Protein AF-A0A8H8SUF7-F1 (afdb_monomer)

Organism: NCBI:txid456999

Mean predicted aligned error: 14.3 Å

InterPro domains:
  IPR005828 Major facilitator, sugar transporter-like [PF00083] (1-103)
  IPR005828 Major facilitator, sugar transporter-like [PF00083] (116-186)
  IPR036259 MFS transporter superfamily [G3DSA:1.20.1250.20] (1-56)
  IPR036259 MFS transporter superfamily [G3DSA:1.20.1250.20] (57-107)
  IPR036259 MFS transporter superfamily [G3DSA:1.20.1250.20] (112-196)
  IPR036259 MFS transporter superfamily [SSF103473] (3-184)
  IPR050360 Major Facilitator Superfamily Sugar Transporters [PTHR48022] (117-194)

Radius of gyration: 24.94 Å; Cα contacts (8 Å, |Δi|>4): 165; chains: 1; bounding box: 60×46×69 Å

Solvent-accessible surface area (backbone atoms only — not comparable to full-atom values): 13193 Å² total; per-residue (Å²): 145,88,81,78,80,70,55,39,71,58,30,47,75,72,70,37,54,69,63,18,28,49,41,41,8,64,74,71,74,47,58,48,84,34,67,70,36,53,50,52,52,50,51,53,49,50,54,48,51,52,56,49,53,55,55,56,52,60,58,62,55,47,48,46,74,77,41,33,56,62,56,43,34,77,71,68,50,80,53,57,65,60,49,52,49,53,54,31,49,50,53,44,58,56,33,53,62,52,51,55,57,52,68,33,69,75,44,46,75,74,42,60,71,68,58,54,54,50,51,52,51,52,42,52,50,44,44,51,52,34,50,49,65,64,45,46,57,42,40,37,36,80,57,95,94,34,69,45,44,47,77,56,52,54,57,56,53,51,50,51,51,52,49,51,49,52,48,44,57,60,67,47,53,67,58,86,94,54,54,77,64,46,43,53,52,46,65,76,70,46,54,22,76,53,19,60,61,51,47,52,49,47,64,74,66,67,63,58,80,94,47,88,79,73,75,75,78,75,57,67,70,61,50,54,53,63,51,64,79,75,112

Structure (mmCIF, N/CA/C/O backbone):
data_AF-A0A8H8SUF7-F1
#
_entry.id   AF-A0A8H8SUF7-F1
#
loop_
_atom_site.group_PDB
_atom_site.id
_atom_site.type_symbol
_atom_site.label_atom_id
_atom_site.label_alt_id
_atom_site.label_comp_id
_atom_site.label_asym_id
_atom_site.label_entity_id
_atom_site.label_seq_id
_atom_site.pdbx_PDB_ins_code
_atom_site.Cartn_x
_atom_site.Cartn_y
_atom_site.Cartn_z
_atom_site.occupancy
_atom_site.B_iso_or_equiv
_atom_site.auth_seq_id
_atom_site.auth_comp_id
_atom_site.auth_asym_id
_atom_site.auth_atom_id
_atom_site.pdbx_PDB_model_num
ATOM 1 N N . MET A 1 1 ? 29.147 -29.343 -14.341 1.00 39.81 1 MET A N 1
ATOM 2 C CA . MET A 1 1 ? 28.122 -28.334 -13.990 1.00 39.81 1 MET A CA 1
ATOM 3 C C . MET A 1 1 ? 28.796 -27.210 -13.195 1.00 39.81 1 MET A C 1
ATOM 5 O O . MET A 1 1 ? 28.461 -26.996 -12.041 1.00 39.81 1 MET A O 1
ATOM 9 N N . SER A 1 2 ? 29.807 -26.545 -13.782 1.00 51.31 2 SER A N 1
ATOM 10 C CA . SER A 1 2 ? 30.829 -25.802 -13.003 1.00 51.31 2 SER A CA 1
ATOM 11 C C . SER A 1 2 ? 31.184 -24.408 -13.548 1.00 51.31 2 SER A C 1
ATOM 13 O O . SER A 1 2 ? 32.155 -23.820 -13.093 1.00 51.31 2 SER A O 1
ATOM 15 N N . PHE A 1 3 ? 30.430 -23.871 -14.514 1.00 62.19 3 PHE A N 1
ATOM 16 C CA . PHE A 1 3 ? 30.802 -22.636 -15.233 1.00 62.19 3 PHE A CA 1
ATOM 17 C C . PHE A 1 3 ? 29.692 -21.576 -15.303 1.00 62.19 3 PHE A C 1
ATOM 19 O O . PHE A 1 3 ? 29.689 -20.739 -16.201 1.00 62.19 3 PHE A O 1
ATOM 26 N N . LEU A 1 4 ? 28.750 -21.570 -14.357 1.00 56.62 4 LEU A N 1
ATOM 27 C CA . LEU A 1 4 ? 27.809 -20.452 -14.251 1.00 56.62 4 LEU A CA 1
ATOM 28 C C . LEU A 1 4 ? 28.444 -19.341 -13.396 1.00 56.62 4 LEU A C 1
ATOM 30 O O . LEU A 1 4 ? 28.803 -19.613 -12.248 1.00 56.62 4 LEU A O 1
ATOM 34 N N . PRO A 1 5 ? 28.620 -18.113 -13.920 1.00 64.31 5 PRO A N 1
ATOM 35 C CA . PRO A 1 5 ? 29.136 -16.999 -13.131 1.00 64.31 5 PRO A CA 1
ATOM 36 C C . PRO A 1 5 ? 28.222 -16.727 -11.927 1.00 64.31 5 PRO A C 1
ATOM 38 O O . PRO A 1 5 ? 26.996 -16.757 -12.044 1.00 64.31 5 PRO A O 1
ATOM 41 N N . GLU A 1 6 ? 28.815 -16.473 -10.753 1.00 77.56 6 GLU A N 1
ATOM 42 C CA . GLU A 1 6 ? 28.040 -16.153 -9.551 1.00 77.56 6 GLU A CA 1
ATOM 43 C C . GLU A 1 6 ? 27.196 -14.889 -9.779 1.00 77.56 6 GLU A C 1
ATOM 45 O O . GLU A 1 6 ? 27.673 -13.879 -10.309 1.00 77.56 6 GLU A O 1
ATOM 50 N N . SER A 1 7 ? 25.933 -14.941 -9.343 1.00 85.12 7 SER A N 1
ATOM 51 C CA . SER A 1 7 ? 25.007 -13.814 -9.452 1.00 85.12 7 SER A CA 1
ATOM 52 C C . SER A 1 7 ? 25.610 -12.549 -8.821 1.00 85.12 7 SER A C 1
ATOM 54 O O . SER A 1 7 ? 25.991 -12.587 -7.644 1.00 85.12 7 SER A O 1
ATOM 56 N N . PRO A 1 8 ? 25.601 -11.395 -9.515 1.00 81.62 8 PRO A N 1
ATOM 57 C CA . PRO A 1 8 ? 26.063 -10.130 -8.943 1.00 81.62 8 PRO A CA 1
ATOM 58 C C . PRO A 1 8 ? 25.397 -9.786 -7.608 1.00 81.62 8 PRO A C 1
ATOM 60 O O . PRO A 1 8 ? 26.039 -9.302 -6.679 1.00 81.62 8 PRO A O 1
ATOM 63 N N . ARG A 1 9 ? 24.108 -10.122 -7.458 1.00 82.88 9 ARG A N 1
ATOM 64 C CA . ARG A 1 9 ? 23.351 -9.895 -6.217 1.00 82.88 9 ARG A CA 1
ATOM 65 C C . ARG A 1 9 ? 23.903 -10.708 -5.045 1.00 82.88 9 ARG A C 1
ATOM 67 O O . ARG A 1 9 ? 23.874 -10.225 -3.912 1.00 82.88 9 ARG A O 1
ATOM 74 N N . TYR A 1 10 ? 24.385 -11.923 -5.304 1.00 84.94 10 TYR A N 1
ATOM 75 C CA . TYR A 1 10 ? 25.003 -12.788 -4.299 1.00 84.94 10 TYR A CA 1
ATOM 76 C C . TYR A 1 10 ? 26.382 -12.264 -3.877 1.00 84.94 10 TYR A C 1
ATOM 78 O O . TYR A 1 10 ? 26.658 -12.176 -2.680 1.00 84.94 10 TYR A O 1
ATOM 86 N N . LEU A 1 11 ? 27.203 -11.839 -4.842 1.00 86.75 11 LEU A N 1
ATOM 87 C CA . LEU A 1 11 ? 28.533 -11.271 -4.600 1.00 86.75 11 LEU A CA 1
ATOM 88 C C . LEU A 1 11 ? 28.466 -9.986 -3.761 1.00 86.75 11 LEU A C 1
ATOM 90 O O . LEU A 1 11 ? 29.180 -9.866 -2.766 1.00 86.75 11 LEU A O 1
ATOM 94 N N . ILE A 1 12 ? 27.521 -9.092 -4.073 1.00 86.00 12 ILE A N 1
ATOM 95 C CA . ILE A 1 12 ? 27.260 -7.871 -3.289 1.00 86.00 12 ILE A CA 1
ATOM 96 C C . ILE A 1 12 ? 26.831 -8.214 -1.856 1.00 86.00 12 ILE A C 1
ATOM 98 O O . ILE A 1 12 ? 27.302 -7.607 -0.898 1.00 86.00 12 ILE A O 1
ATOM 102 N N . LYS A 1 13 ? 25.989 -9.242 -1.671 1.00 82.44 13 LYS A N 1
ATOM 103 C CA . LYS A 1 13 ? 25.562 -9.689 -0.332 1.00 82.44 13 LYS A CA 1
ATOM 104 C C . LYS A 1 13 ? 26.739 -10.196 0.517 1.00 82.44 13 LYS A C 1
ATOM 106 O O . LYS A 1 13 ? 26.680 -10.119 1.742 1.00 82.44 13 LYS A O 1
ATOM 111 N N . ARG A 1 14 ? 27.788 -10.717 -0.126 1.00 86.06 14 ARG A N 1
ATOM 112 C CA . ARG A 1 14 ? 29.039 -11.188 0.494 1.00 86.06 14 ARG A CA 1
ATOM 113 C C . ARG A 1 14 ? 30.096 -10.079 0.641 1.00 86.06 14 ARG A C 1
ATOM 115 O O . ARG A 1 14 ? 31.184 -10.380 1.115 1.00 86.06 14 ARG A O 1
ATOM 122 N N . GLY A 1 15 ? 29.804 -8.839 0.234 1.00 85.88 15 GLY A N 1
ATOM 123 C CA . GLY A 1 15 ? 30.753 -7.717 0.263 1.00 85.88 15 GLY A CA 1
ATOM 124 C C . GLY A 1 15 ? 31.857 -7.795 -0.798 1.00 85.88 15 GLY A C 1
ATOM 125 O O . GLY A 1 15 ? 32.870 -7.116 -0.678 1.00 85.88 15 GLY A O 1
ATOM 126 N N . ARG A 1 16 ? 31.694 -8.639 -1.826 1.00 89.56 16 ARG A N 1
ATOM 127 C CA . ARG A 1 16 ? 32.679 -8.851 -2.898 1.00 89.56 16 ARG A CA 1
ATOM 128 C C . ARG A 1 16 ? 32.362 -7.950 -4.089 1.00 89.56 16 ARG A C 1
ATOM 130 O O . ARG A 1 16 ? 31.938 -8.426 -5.142 1.00 89.56 16 ARG A O 1
ATOM 137 N N . ASP A 1 17 ? 32.539 -6.650 -3.899 1.00 86.38 17 ASP A N 1
ATOM 138 C CA . ASP A 1 17 ? 32.102 -5.636 -4.862 1.00 86.38 17 ASP A CA 1
ATOM 139 C C . ASP A 1 17 ? 32.873 -5.697 -6.189 1.00 86.38 17 ASP A C 1
ATOM 141 O O . ASP A 1 17 ? 32.261 -5.588 -7.246 1.00 86.38 17 ASP A O 1
ATOM 145 N N . ASP A 1 18 ? 34.178 -5.972 -6.165 1.00 87.06 18 ASP A N 1
ATOM 146 C CA . ASP A 1 18 ? 34.993 -6.076 -7.388 1.00 87.06 18 ASP A CA 1
ATOM 147 C C . ASP A 1 18 ? 34.595 -7.275 -8.253 1.00 87.06 18 ASP A C 1
ATOM 149 O O . ASP A 1 18 ? 34.458 -7.172 -9.472 1.00 87.06 18 ASP A O 1
ATOM 153 N N . ALA A 1 19 ? 34.321 -8.412 -7.612 1.00 86.38 19 ALA A N 1
ATOM 154 C CA . ALA A 1 19 ? 33.806 -9.591 -8.298 1.00 86.38 19 ALA A CA 1
ATOM 155 C C . ALA A 1 19 ? 32.391 -9.342 -8.845 1.00 86.38 19 ALA A C 1
ATOM 157 O O . ALA A 1 19 ? 32.049 -9.831 -9.922 1.00 86.38 19 ALA A O 1
ATOM 158 N N . ALA A 1 20 ? 31.567 -8.569 -8.128 1.00 87.25 20 ALA A N 1
ATOM 159 C CA . ALA A 1 20 ? 30.245 -8.178 -8.601 1.00 87.25 20 ALA A CA 1
ATOM 160 C C . ALA A 1 20 ? 30.326 -7.261 -9.828 1.00 87.25 20 ALA A C 1
ATOM 162 O O . ALA A 1 20 ? 29.563 -7.475 -10.767 1.00 87.25 20 ALA A O 1
ATOM 163 N N . ARG A 1 21 ? 31.274 -6.311 -9.862 1.00 88.00 21 ARG A N 1
ATOM 164 C CA . ARG A 1 21 ? 31.544 -5.460 -11.034 1.00 88.00 21 ARG A CA 1
ATOM 165 C C . ARG A 1 21 ? 31.980 -6.280 -12.240 1.00 88.00 21 ARG A C 1
ATOM 167 O O . ARG A 1 21 ? 31.427 -6.108 -13.318 1.00 88.00 21 ARG A O 1
ATOM 174 N N . GLN A 1 22 ? 32.896 -7.232 -12.058 1.00 88.31 22 GLN A N 1
ATOM 175 C CA . GLN A 1 22 ? 33.307 -8.131 -13.143 1.00 88.31 22 GLN A CA 1
ATOM 176 C C . GLN A 1 22 ? 32.149 -9.000 -13.653 1.00 88.31 22 GLN A C 1
ATOM 178 O 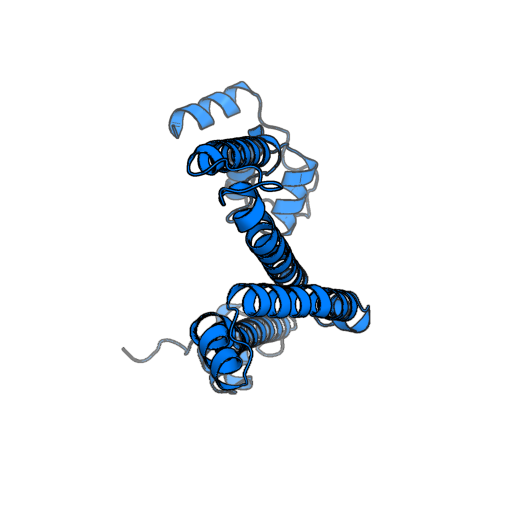O . GLN A 1 22 ? 32.018 -9.209 -14.857 1.00 88.31 22 GLN A O 1
ATOM 183 N N . SER A 1 23 ? 31.296 -9.496 -12.752 1.00 84.69 23 SER A N 1
ATOM 184 C CA . SER A 1 23 ? 30.109 -10.276 -13.122 1.00 84.69 23 SER A CA 1
ATOM 185 C C . SER A 1 23 ? 29.075 -9.416 -13.870 1.00 84.69 23 SER A C 1
ATOM 187 O O . SER A 1 23 ? 28.544 -9.850 -14.889 1.00 84.69 23 SER A O 1
ATOM 189 N N . LEU A 1 24 ? 28.848 -8.170 -13.434 1.00 86.00 24 LEU A N 1
ATOM 190 C CA . LEU A 1 24 ? 27.969 -7.206 -14.112 1.00 86.00 24 LEU A CA 1
ATOM 191 C C . LEU A 1 24 ? 28.505 -6.781 -15.480 1.00 86.00 24 LEU A C 1
ATOM 193 O O . LEU A 1 24 ? 27.741 -6.789 -16.437 1.00 86.00 24 LEU A O 1
ATOM 197 N N . GLY A 1 25 ? 29.801 -6.479 -15.599 1.00 84.38 25 GLY A N 1
ATOM 198 C CA . GLY A 1 25 ? 30.431 -6.136 -16.877 1.00 84.38 25 GLY A CA 1
ATOM 199 C C . GLY A 1 25 ? 30.291 -7.259 -17.907 1.00 84.38 25 GLY A C 1
ATOM 200 O O . GLY A 1 25 ? 29.936 -7.007 -19.054 1.00 84.38 25 GLY A O 1
ATOM 201 N N . ARG A 1 26 ? 30.432 -8.525 -17.480 1.00 84.31 26 ARG A N 1
ATOM 202 C CA . ARG A 1 26 ? 30.155 -9.688 -18.344 1.00 84.31 26 ARG A CA 1
ATOM 203 C C . ARG A 1 26 ? 28.691 -9.781 -18.779 1.00 84.31 26 ARG A C 1
ATOM 205 O O . ARG A 1 26 ? 28.438 -10.172 -19.910 1.00 84.31 26 ARG A O 1
ATOM 212 N N . LEU A 1 27 ? 27.739 -9.453 -17.904 1.00 82.25 27 LEU A N 1
ATOM 213 C CA . LEU A 1 27 ? 26.304 -9.492 -18.225 1.00 82.25 27 LEU A CA 1
ATOM 214 C C . LEU A 1 27 ? 25.880 -8.355 -19.159 1.00 82.25 27 LEU A C 1
ATOM 216 O O . LEU A 1 27 ? 25.067 -8.569 -20.051 1.00 82.25 27 LEU A O 1
ATOM 220 N N . LEU A 1 28 ? 26.432 -7.162 -18.952 1.00 82.50 28 LEU A N 1
ATOM 221 C CA . LEU A 1 28 ? 26.139 -5.967 -19.741 1.00 82.50 28 LEU A CA 1
ATOM 222 C C . LEU A 1 28 ? 27.016 -5.862 -21.001 1.00 82.50 28 LEU A C 1
ATOM 224 O O . LEU A 1 28 ? 26.806 -4.969 -21.810 1.00 82.50 28 LEU A O 1
ATOM 228 N N . SER A 1 29 ? 27.970 -6.784 -21.187 1.00 83.81 29 SER A N 1
ATOM 229 C CA . SER A 1 29 ? 28.963 -6.783 -22.276 1.00 83.81 29 SER A CA 1
ATOM 230 C C . SER A 1 29 ? 29.786 -5.490 -22.366 1.00 83.81 29 SER A C 1
ATOM 232 O O . SER A 1 29 ? 30.178 -5.068 -23.450 1.00 83.81 29 SER A O 1
ATOM 234 N N . VAL A 1 30 ? 30.068 -4.875 -21.217 1.00 88.06 30 VAL A N 1
ATOM 235 C CA . VAL A 1 30 ? 30.841 -3.629 -21.092 1.00 88.06 30 VAL A CA 1
ATOM 236 C C . VAL A 1 30 ? 31.979 -3.786 -20.083 1.00 88.06 30 VAL A C 1
ATOM 238 O O . VAL A 1 30 ? 32.059 -4.775 -19.347 1.00 88.06 30 VAL A O 1
ATOM 241 N N . SER A 1 31 ? 32.883 -2.805 -20.046 1.00 87.69 31 SER A N 1
ATOM 242 C CA . SER A 1 31 ? 34.001 -2.804 -19.100 1.00 87.69 31 SER A CA 1
ATOM 243 C C . SER A 1 31 ? 33.503 -2.821 -17.641 1.00 87.69 31 SER A C 1
ATOM 245 O O . SER A 1 31 ? 32.541 -2.124 -17.319 1.00 87.69 31 SER A O 1
ATOM 247 N N . PRO A 1 32 ? 34.156 -3.553 -16.717 1.00 83.81 32 PRO A N 1
ATOM 248 C CA . PRO A 1 32 ? 33.828 -3.529 -15.285 1.00 83.81 32 PRO A CA 1
ATOM 249 C C . PRO A 1 32 ? 33.929 -2.149 -14.610 1.00 83.81 32 PRO A C 1
ATOM 251 O O . PRO A 1 32 ? 33.422 -1.983 -13.497 1.00 83.81 32 PRO A O 1
ATOM 254 N N . ASP A 1 33 ? 34.610 -1.200 -15.254 1.00 86.75 33 ASP A N 1
ATOM 255 C CA . ASP A 1 33 ? 34.787 0.182 -14.791 1.00 86.75 33 ASP A CA 1
ATOM 256 C C . ASP A 1 33 ? 33.900 1.182 -15.559 1.00 86.75 33 ASP A C 1
ATOM 258 O O . ASP A 1 33 ? 34.009 2.390 -15.360 1.00 86.75 33 ASP A O 1
ATOM 262 N N . ASP A 1 34 ? 33.014 0.691 -16.433 1.00 84.94 34 ASP A N 1
ATOM 263 C CA . ASP A 1 34 ? 32.040 1.516 -17.147 1.00 84.94 34 ASP A CA 1
ATOM 264 C C . ASP A 1 34 ? 31.018 2.129 -16.168 1.00 84.94 34 ASP A C 1
ATOM 266 O O . ASP A 1 34 ? 30.601 1.497 -15.187 1.00 84.94 34 ASP A O 1
ATOM 270 N N . SER A 1 35 ? 30.581 3.360 -16.441 1.00 84.12 35 SER A N 1
ATOM 271 C CA . SER A 1 35 ? 29.606 4.082 -15.620 1.00 84.12 35 SER A CA 1
ATOM 272 C C . SER A 1 35 ? 28.287 3.315 -15.492 1.00 84.12 35 SER A C 1
ATOM 274 O O . SER A 1 35 ? 27.695 3.311 -14.412 1.00 84.12 35 SER A O 1
ATOM 276 N N . ALA A 1 36 ? 27.876 2.577 -16.529 1.00 79.31 36 ALA A N 1
ATOM 277 C CA . ALA A 1 36 ? 26.686 1.725 -16.492 1.00 79.31 36 ALA A CA 1
ATOM 278 C C . ALA A 1 36 ? 26.795 0.597 -15.444 1.00 79.31 36 ALA A C 1
ATOM 280 O O . ALA A 1 36 ? 25.846 0.329 -14.706 1.00 79.31 36 ALA A O 1
ATOM 281 N N . VAL A 1 37 ? 27.971 -0.033 -15.317 1.00 85.69 37 VAL A N 1
ATOM 282 C CA . VAL A 1 37 ? 28.224 -1.098 -14.327 1.00 85.69 37 VAL A CA 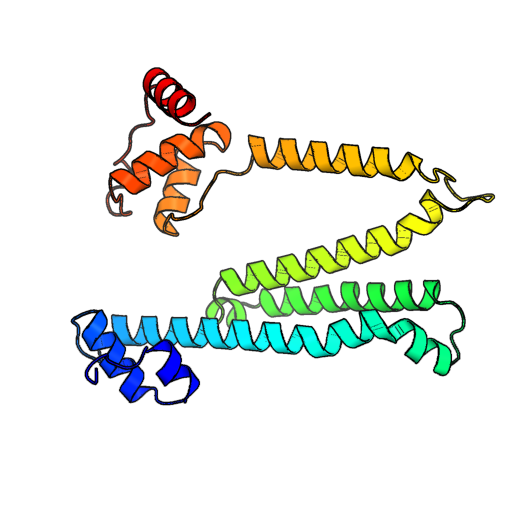1
ATOM 283 C C . VAL A 1 37 ? 28.244 -0.533 -12.912 1.00 85.69 37 VAL A C 1
ATOM 285 O O . VAL A 1 37 ? 27.708 -1.150 -11.988 1.00 85.69 37 VAL A O 1
ATOM 288 N N . LEU A 1 38 ? 28.853 0.641 -12.731 1.00 84.06 38 LEU A N 1
ATOM 289 C CA . LEU A 1 38 ? 28.903 1.322 -11.438 1.00 84.06 38 LEU A CA 1
ATOM 290 C C . LEU A 1 38 ? 27.510 1.762 -10.976 1.00 84.06 38 LEU A C 1
ATOM 292 O O . LEU A 1 38 ? 27.189 1.605 -9.794 1.00 84.06 38 LEU A O 1
ATOM 296 N N . GLN A 1 39 ? 26.677 2.239 -11.903 1.00 83.00 39 GLN A N 1
ATOM 297 C CA . GLN A 1 39 ? 25.296 2.622 -11.631 1.00 83.00 39 GLN A CA 1
ATOM 298 C C . GLN A 1 39 ? 24.455 1.410 -11.202 1.00 83.00 39 GLN A C 1
ATOM 300 O O . GLN A 1 39 ? 23.860 1.423 -10.126 1.00 83.00 39 GLN A O 1
ATOM 305 N N . GLU A 1 40 ? 24.502 0.308 -11.957 1.00 79.88 40 GLU A N 1
ATOM 306 C CA . GLU A 1 40 ? 23.795 -0.935 -11.611 1.00 79.88 40 GLU A CA 1
ATOM 307 C C . GLU A 1 40 ? 24.257 -1.520 -10.267 1.00 79.88 40 GLU A C 1
ATOM 309 O O . GLU A 1 40 ? 23.458 -1.983 -9.444 1.00 79.88 40 GLU A O 1
ATOM 314 N N . LEU A 1 41 ? 25.561 -1.463 -9.982 1.00 85.50 41 LEU A N 1
ATOM 315 C CA . LEU A 1 41 ? 26.103 -1.870 -8.687 1.00 85.50 41 LEU A CA 1
ATOM 316 C C . LEU A 1 41 ? 25.529 -1.011 -7.545 1.00 85.50 41 LEU A C 1
ATOM 318 O O . LEU A 1 41 ? 25.182 -1.546 -6.483 1.00 85.50 41 LEU A O 1
ATOM 322 N N . ALA A 1 42 ? 25.439 0.306 -7.747 1.00 82.25 42 ALA A N 1
ATOM 323 C CA . ALA A 1 42 ? 24.884 1.243 -6.777 1.00 82.25 42 ALA A CA 1
ATOM 324 C C . ALA A 1 42 ? 23.391 0.975 -6.527 1.00 82.25 42 ALA A C 1
ATOM 326 O O . ALA A 1 42 ? 22.981 0.862 -5.366 1.00 82.25 42 ALA A O 1
ATOM 327 N N . ASP A 1 43 ? 22.610 0.752 -7.583 1.00 80.12 43 ASP A N 1
ATOM 328 C CA . ASP A 1 43 ? 21.174 0.478 -7.501 1.00 80.12 43 ASP A CA 1
ATOM 329 C C . ASP A 1 43 ? 20.881 -0.856 -6.804 1.00 80.12 43 ASP A C 1
ATOM 331 O O . ASP A 1 43 ? 20.030 -0.934 -5.908 1.00 80.12 43 ASP A O 1
ATOM 335 N N . ILE A 1 44 ? 21.645 -1.913 -7.107 1.00 81.69 44 ILE A N 1
ATOM 336 C CA . ILE A 1 44 ? 21.501 -3.205 -6.421 1.00 81.69 44 ILE A CA 1
ATOM 337 C C . ILE A 1 44 ? 21.828 -3.065 -4.928 1.00 81.69 44 ILE A C 1
ATOM 339 O O . ILE A 1 44 ? 21.108 -3.616 -4.084 1.00 81.69 44 ILE A O 1
ATOM 343 N N . LYS A 1 45 ? 22.882 -2.323 -4.569 1.00 82.94 45 LYS A N 1
ATOM 344 C CA . LYS A 1 45 ? 23.226 -2.060 -3.162 1.00 82.94 45 LYS A CA 1
ATOM 345 C C . LYS A 1 45 ? 22.139 -1.248 -2.461 1.00 82.94 45 LYS A C 1
ATOM 347 O O . LYS A 1 45 ? 21.767 -1.597 -1.335 1.00 82.94 45 LYS A O 1
ATOM 352 N N . ALA A 1 46 ? 21.594 -0.220 -3.108 1.00 76.38 46 ALA A N 1
ATOM 353 C CA . ALA A 1 46 ? 20.490 0.579 -2.581 1.00 76.38 46 ALA A CA 1
ATOM 354 C C . ALA A 1 46 ? 19.243 -0.288 -2.332 1.00 76.38 46 ALA A C 1
ATOM 356 O O . ALA A 1 46 ? 18.700 -0.302 -1.223 1.00 76.38 46 ALA A O 1
ATOM 357 N N . ALA A 1 47 ? 18.860 -1.125 -3.299 1.00 72.81 47 ALA A N 1
ATOM 358 C CA . ALA A 1 47 ? 17.739 -2.053 -3.172 1.00 72.81 47 ALA A CA 1
ATOM 359 C C . ALA A 1 47 ? 17.945 -3.095 -2.052 1.00 72.81 47 ALA A C 1
ATOM 361 O O . ALA A 1 47 ? 16.999 -3.481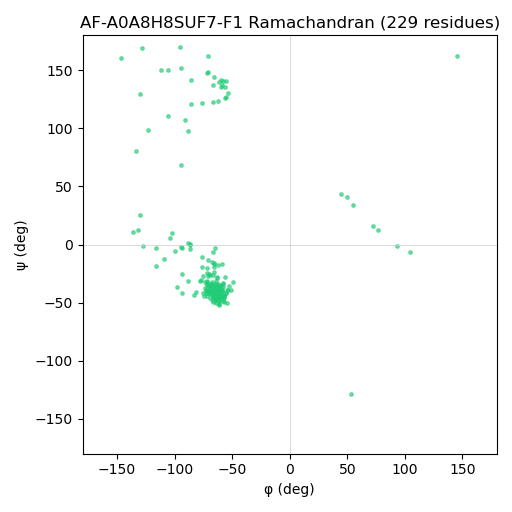 -1.355 1.00 72.81 47 ALA A O 1
ATOM 362 N N . GLN A 1 48 ? 19.178 -3.564 -1.834 1.00 78.50 48 GLN A N 1
ATOM 363 C CA . GLN A 1 48 ? 19.493 -4.477 -0.731 1.00 78.50 48 GLN A CA 1
ATOM 364 C C . GLN A 1 48 ? 19.460 -3.786 0.639 1.00 78.50 48 GLN A C 1
ATOM 366 O O . GLN A 1 48 ? 18.936 -4.373 1.594 1.00 78.50 48 GLN A O 1
ATOM 371 N N . ARG A 1 49 ? 19.956 -2.544 0.740 1.00 71.38 49 ARG A N 1
ATOM 372 C CA . ARG A 1 49 ? 19.850 -1.707 1.950 1.00 71.38 49 ARG A CA 1
ATOM 373 C C . ARG A 1 49 ? 18.386 -1.454 2.311 1.00 71.38 49 ARG A C 1
ATOM 375 O O . ARG A 1 49 ? 18.008 -1.684 3.458 1.00 71.38 49 ARG A O 1
ATOM 382 N N . ALA A 1 50 ? 17.548 -1.135 1.324 1.00 65.25 50 ALA A N 1
ATOM 383 C CA . ALA A 1 50 ? 16.100 -0.991 1.482 1.00 65.25 50 ALA A CA 1
ATOM 384 C C . ALA A 1 50 ? 15.442 -2.267 2.041 1.00 65.25 50 ALA A C 1
ATOM 386 O O . ALA A 1 50 ? 14.726 -2.235 3.044 1.00 65.25 50 ALA A O 1
ATOM 387 N N . LYS A 1 51 ? 15.742 -3.433 1.446 1.00 67.75 51 LYS A N 1
ATOM 388 C CA . LYS A 1 51 ? 15.238 -4.734 1.926 1.00 67.75 51 LYS A CA 1
ATOM 389 C C . LYS A 1 51 ? 15.721 -5.072 3.337 1.00 67.75 51 LYS A C 1
ATOM 391 O O . LYS A 1 51 ? 14.998 -5.726 4.086 1.00 67.75 51 LYS A O 1
ATOM 396 N N . ARG A 1 52 ? 16.943 -4.675 3.706 1.00 64.81 52 ARG A N 1
ATOM 397 C CA . ARG A 1 52 ? 17.478 -4.871 5.060 1.00 64.81 52 ARG A CA 1
ATOM 398 C C . ARG A 1 52 ? 16.752 -3.976 6.064 1.00 64.81 52 ARG A C 1
ATOM 400 O O . ARG A 1 52 ? 16.297 -4.505 7.069 1.00 64.81 52 ARG A O 1
ATOM 407 N N . ALA A 1 53 ? 16.542 -2.698 5.755 1.00 61.56 53 ALA A N 1
ATOM 408 C CA . ALA A 1 53 ? 15.770 -1.783 6.599 1.00 61.56 53 ALA A CA 1
ATOM 409 C C . ALA A 1 53 ? 14.336 -2.290 6.844 1.00 61.56 53 ALA A C 1
ATOM 411 O O . ALA A 1 53 ? 13.888 -2.333 7.987 1.00 61.56 53 ALA A O 1
ATOM 412 N N . ARG A 1 54 ? 13.658 -2.799 5.804 1.00 56.56 54 ARG A N 1
ATOM 413 C CA . ARG A 1 54 ? 12.324 -3.416 5.933 1.00 56.56 54 ARG A CA 1
ATOM 414 C C . ARG A 1 54 ? 12.311 -4.606 6.900 1.00 56.56 54 ARG A C 1
ATOM 416 O O . ARG A 1 54 ? 11.372 -4.756 7.672 1.00 56.56 54 ARG A O 1
ATOM 423 N N . ARG A 1 55 ? 13.353 -5.444 6.888 1.00 55.69 55 ARG A N 1
ATOM 424 C CA . ARG A 1 55 ? 13.463 -6.591 7.807 1.00 55.69 55 ARG A CA 1
ATOM 425 C C . ARG A 1 55 ? 13.670 -6.176 9.264 1.00 55.69 55 ARG A C 1
ATOM 427 O O . ARG A 1 55 ? 13.132 -6.844 10.135 1.00 55.69 55 ARG A O 1
ATOM 434 N N . LEU A 1 56 ? 14.394 -5.086 9.525 1.00 51.94 56 LEU A N 1
ATOM 435 C CA . LEU A 1 56 ? 14.554 -4.555 10.886 1.00 51.94 56 LEU A CA 1
ATOM 436 C C . LEU A 1 56 ? 13.272 -3.893 11.419 1.00 51.94 56 LEU A C 1
ATOM 438 O O . LEU A 1 56 ? 12.992 -3.983 12.611 1.00 51.94 56 LEU A O 1
ATOM 442 N N . GLN A 1 57 ? 12.450 -3.287 10.556 1.00 53.97 57 GLN A N 1
ATOM 443 C CA . GLN A 1 57 ? 11.131 -2.794 10.977 1.00 53.97 57 GLN A CA 1
ATOM 444 C C . GLN A 1 57 ? 10.207 -3.939 11.423 1.00 53.97 57 GLN A C 1
ATOM 446 O O . GLN A 1 57 ? 9.463 -3.791 12.389 1.00 53.97 57 GLN A O 1
ATOM 451 N N . LEU A 1 58 ? 10.306 -5.105 10.773 1.00 54.12 58 LEU A N 1
ATOM 452 C CA . LEU A 1 58 ? 9.523 -6.294 11.116 1.00 54.12 58 LEU A CA 1
ATOM 453 C C . LEU A 1 58 ? 9.850 -6.891 12.496 1.00 54.12 58 LEU A C 1
ATOM 455 O O . LEU A 1 58 ? 9.044 -7.673 12.984 1.00 54.12 58 LEU A O 1
ATOM 459 N N . THR A 1 59 ? 10.976 -6.572 13.139 1.00 58.12 59 THR A N 1
ATOM 460 C CA . THR A 1 59 ? 11.332 -7.194 14.430 1.00 58.12 59 THR A CA 1
ATOM 461 C C . THR A 1 59 ? 10.875 -6.376 15.636 1.00 58.12 59 THR A C 1
ATOM 463 O O . THR A 1 59 ? 10.355 -6.946 16.588 1.00 58.12 59 THR A O 1
ATOM 466 N N . GLY A 1 60 ? 11.022 -5.047 15.600 1.00 58.12 60 GLY A N 1
ATOM 467 C CA . GLY A 1 60 ? 10.654 -4.180 16.731 1.00 58.12 60 GLY A CA 1
ATOM 468 C C . GLY A 1 60 ? 9.166 -3.823 16.776 1.00 58.12 60 GLY A C 1
ATOM 469 O O . GLY A 1 60 ? 8.543 -3.894 17.831 1.00 58.12 60 GLY A O 1
ATOM 470 N N . ILE A 1 61 ? 8.575 -3.487 15.623 1.00 63.56 61 ILE A N 1
ATOM 471 C CA . ILE A 1 61 ? 7.177 -3.036 15.560 1.00 63.56 61 ILE A CA 1
ATOM 472 C C . ILE A 1 61 ? 6.221 -4.205 15.858 1.00 63.56 61 ILE A C 1
ATOM 474 O O . ILE A 1 61 ? 5.293 -4.060 16.644 1.00 63.56 61 ILE A O 1
ATOM 478 N N . ASN A 1 62 ? 6.498 -5.400 15.315 1.00 63.00 62 ASN A N 1
ATOM 479 C CA . ASN A 1 62 ? 5.669 -6.591 15.528 1.00 63.00 62 ASN A CA 1
ATOM 480 C C . ASN A 1 62 ? 5.653 -7.041 16.993 1.00 63.00 62 ASN A C 1
ATOM 482 O O . ASN A 1 62 ? 4.616 -7.495 17.462 1.00 63.00 62 ASN A O 1
ATOM 486 N N . PHE A 1 63 ? 6.756 -6.882 17.735 1.00 68.31 63 PHE A N 1
ATOM 487 C CA . PHE A 1 63 ? 6.768 -7.168 19.173 1.00 68.31 63 PHE A CA 1
ATOM 488 C C . PHE A 1 63 ? 5.701 -6.352 19.912 1.00 68.31 63 PHE A C 1
ATOM 490 O O . PHE A 1 63 ? 4.946 -6.900 20.709 1.00 68.31 63 PHE A O 1
ATOM 497 N N . ILE A 1 64 ? 5.584 -5.063 19.592 1.00 66.81 64 ILE A N 1
ATOM 498 C CA . ILE A 1 64 ? 4.587 -4.178 20.197 1.00 66.81 64 ILE A CA 1
ATOM 499 C C . ILE A 1 64 ? 3.162 -4.560 19.756 1.00 66.81 64 ILE A C 1
ATOM 501 O O . ILE A 1 64 ? 2.253 -4.523 20.581 1.00 66.81 64 ILE A O 1
ATOM 505 N N . PHE A 1 65 ? 2.944 -4.994 18.509 1.00 67.56 65 PHE A N 1
ATOM 506 C CA . PHE A 1 65 ? 1.608 -5.433 18.067 1.00 67.56 65 PHE A CA 1
ATOM 507 C C . PHE A 1 65 ? 1.148 -6.744 18.695 1.00 67.56 65 PHE A C 1
ATOM 509 O O . PHE A 1 65 ? -0.027 -6.868 19.026 1.00 67.56 65 PHE A O 1
ATOM 516 N N . TYR A 1 66 ? 2.052 -7.709 18.866 1.00 68.25 66 TYR A N 1
ATOM 517 C CA . TYR A 1 66 ? 1.692 -9.024 19.398 1.00 68.25 66 TYR A CA 1
ATOM 518 C C . TYR A 1 66 ? 1.750 -9.094 20.927 1.00 68.25 66 TYR A C 1
ATOM 520 O O . TYR A 1 66 ? 0.966 -9.822 21.526 1.00 68.25 66 TYR A O 1
ATOM 528 N N . TYR A 1 67 ? 2.647 -8.334 21.561 1.00 70.94 67 TYR A N 1
ATOM 529 C CA . TYR A 1 67 ? 2.919 -8.426 23.000 1.00 70.94 67 TYR A CA 1
ATOM 530 C C . TYR A 1 67 ? 2.838 -7.088 23.744 1.00 70.94 67 TYR A C 1
ATOM 532 O O . TYR A 1 67 ? 3.013 -7.061 24.963 1.00 70.94 67 TYR A O 1
ATOM 540 N N . GLY A 1 68 ? 2.563 -5.972 23.061 1.00 70.50 68 GLY A N 1
ATOM 541 C CA . GLY A 1 68 ? 2.525 -4.648 23.686 1.00 70.50 68 GLY A CA 1
ATOM 542 C C . GLY A 1 68 ? 1.478 -4.545 24.792 1.00 70.50 68 GLY A C 1
ATOM 543 O O . GLY A 1 68 ? 1.778 -4.038 25.870 1.00 70.50 68 GLY A O 1
ATOM 544 N N . THR A 1 69 ? 0.277 -5.091 24.587 1.00 70.44 69 THR A N 1
ATOM 545 C CA . THR A 1 69 ? -0.776 -5.100 25.618 1.00 70.44 69 THR A CA 1
ATOM 546 C C . THR A 1 69 ? -0.335 -5.843 26.876 1.00 70.44 69 THR A C 1
ATOM 548 O O . THR A 1 69 ? -0.469 -5.303 27.968 1.00 70.44 69 THR A O 1
ATOM 551 N N . THR A 1 70 ? 0.274 -7.021 26.737 1.00 67.94 70 THR A N 1
ATOM 552 C CA . THR A 1 70 ? 0.802 -7.808 27.861 1.00 67.94 70 THR A CA 1
ATOM 553 C C . THR A 1 70 ? 1.951 -7.094 28.578 1.00 67.94 70 THR A C 1
ATOM 555 O O . THR A 1 70 ? 1.986 -7.044 29.807 1.00 67.94 70 THR A O 1
ATOM 558 N N . PHE A 1 71 ? 2.874 -6.490 27.828 1.00 73.62 71 PHE A N 1
ATOM 559 C CA . PHE A 1 71 ? 4.005 -5.745 28.384 1.00 73.62 71 PHE A CA 1
ATOM 560 C C . PHE A 1 71 ? 3.550 -4.532 29.217 1.00 73.62 71 PHE A C 1
ATOM 562 O O . PHE A 1 71 ? 3.983 -4.345 30.357 1.00 73.62 71 PHE A O 1
ATOM 569 N N . PHE A 1 72 ? 2.622 -3.731 28.687 1.00 70.62 72 PHE A N 1
ATOM 570 C CA . PHE A 1 72 ? 2.097 -2.550 29.380 1.00 70.62 72 PHE A CA 1
ATOM 571 C C . PHE A 1 72 ? 1.111 -2.891 30.509 1.00 70.62 72 PHE A C 1
ATOM 573 O O . PHE A 1 72 ? 1.041 -2.154 31.495 1.00 70.62 72 PHE A O 1
ATOM 580 N N . GLN A 1 73 ? 0.414 -4.029 30.437 1.00 72.25 73 GLN A N 1
ATOM 581 C CA . GLN A 1 73 ? -0.379 -4.550 31.557 1.00 72.25 73 GLN A CA 1
ATOM 582 C C . GLN A 1 73 ? 0.494 -4.926 32.754 1.00 72.25 73 GLN A C 1
ATOM 584 O O . GLN A 1 73 ? 0.177 -4.539 33.879 1.00 72.25 73 GLN A O 1
ATOM 589 N N . ASN A 1 74 ? 1.631 -5.584 32.513 1.00 75.25 74 ASN A N 1
ATOM 590 C CA . ASN A 1 74 ? 2.621 -5.884 33.555 1.00 75.25 74 ASN A CA 1
ATOM 591 C C . ASN A 1 74 ? 3.275 -4.618 34.133 1.00 75.25 74 ASN A C 1
ATOM 593 O O . ASN A 1 74 ? 3.794 -4.641 35.244 1.00 75.25 74 ASN A O 1
ATOM 597 N N . SER A 1 75 ? 3.201 -3.503 33.402 1.00 73.25 75 SER A N 1
ATOM 598 C CA . SER A 1 75 ? 3.654 -2.177 33.838 1.00 73.25 75 SER A CA 1
ATOM 599 C C . SER A 1 75 ? 2.585 -1.396 34.629 1.00 73.25 75 SER A C 1
ATOM 601 O O . SER A 1 75 ? 2.833 -0.265 35.037 1.00 73.25 75 SER A O 1
ATOM 603 N N . GLY A 1 76 ? 1.391 -1.970 34.845 1.00 69.81 76 GLY A N 1
ATOM 604 C CA . GLY A 1 76 ? 0.314 -1.395 35.664 1.00 69.81 76 GLY A CA 1
ATOM 605 C C . GLY A 1 76 ? -0.870 -0.797 34.892 1.00 69.81 76 GLY A C 1
ATOM 606 O O . GLY A 1 76 ? -1.881 -0.451 35.509 1.00 69.81 76 GLY A O 1
ATOM 607 N N . ILE A 1 77 ? -0.816 -0.715 33.556 1.00 72.44 77 ILE A N 1
ATOM 608 C CA . ILE A 1 77 ? -1.926 -0.192 32.743 1.00 72.44 77 ILE A CA 1
ATOM 609 C C . ILE A 1 77 ? -2.882 -1.336 32.403 1.00 72.44 77 ILE A C 1
ATOM 611 O O . ILE A 1 77 ? -2.677 -2.099 31.466 1.00 72.44 77 ILE A O 1
ATOM 615 N N . LYS A 1 78 ? -3.968 -1.462 33.166 1.00 74.75 78 LYS A N 1
ATOM 616 C CA . LYS A 1 78 ? -4.886 -2.607 33.041 1.00 74.75 78 LYS A CA 1
ATOM 617 C C . LYS A 1 78 ? -5.810 -2.544 31.823 1.00 74.75 78 LYS A C 1
ATOM 619 O O . LYS A 1 78 ? -6.346 -3.577 31.438 1.00 74.75 78 LYS A O 1
ATOM 624 N N . ASN A 1 79 ? -6.005 -1.367 31.223 1.00 77.00 79 ASN A N 1
ATOM 625 C CA . ASN A 1 79 ? -6.938 -1.183 30.112 1.00 77.00 79 ASN A CA 1
ATOM 626 C C . ASN A 1 79 ? -6.240 -1.398 28.745 1.00 77.00 79 ASN A C 1
ATOM 628 O O . ASN A 1 79 ? -5.495 -0.515 28.307 1.00 77.00 79 ASN A O 1
ATOM 632 N N . PRO A 1 80 ? -6.505 -2.516 28.033 1.00 70.50 80 PRO A N 1
ATOM 633 C CA . PRO A 1 80 ? -5.872 -2.816 26.742 1.00 70.50 80 PRO A CA 1
ATOM 634 C C . PRO A 1 80 ? -6.220 -1.798 25.651 1.00 70.50 80 PRO A C 1
ATOM 636 O O . PRO A 1 80 ? -5.425 -1.560 24.739 1.00 70.50 80 PRO A O 1
ATOM 639 N N . PHE A 1 81 ? -7.399 -1.177 25.747 1.00 74.19 81 PHE A N 1
ATOM 640 C CA . PHE A 1 81 ? -7.839 -0.157 24.803 1.00 74.19 81 PHE A CA 1
ATOM 641 C C . PHE A 1 81 ? -6.978 1.105 24.912 1.00 74.19 81 PHE A C 1
ATOM 643 O O . PHE A 1 81 ? -6.497 1.606 23.898 1.00 74.19 81 PHE A O 1
ATOM 650 N N . LEU A 1 82 ? -6.693 1.563 26.137 1.00 73.19 82 LEU A N 1
ATOM 651 C CA . LEU A 1 82 ? -5.809 2.712 26.363 1.00 73.19 82 LEU A CA 1
ATOM 652 C C . LEU A 1 82 ? -4.389 2.444 25.860 1.00 73.19 82 LEU A C 1
ATOM 654 O O . LEU A 1 82 ? -3.785 3.325 25.255 1.00 73.19 82 LEU A O 1
ATOM 658 N N . ILE A 1 83 ? -3.882 1.220 26.043 1.00 72.81 83 ILE A N 1
ATOM 659 C CA . ILE A 1 83 ? -2.573 0.815 25.515 1.00 72.81 83 ILE A CA 1
ATOM 660 C C . ILE A 1 83 ? -2.571 0.885 23.984 1.00 72.81 83 ILE A C 1
ATOM 662 O O . ILE A 1 83 ? -1.666 1.472 23.393 1.00 72.81 83 ILE A O 1
ATOM 666 N N . THR A 1 84 ? -3.601 0.346 23.331 1.00 72.56 84 THR A N 1
ATOM 667 C CA . THR A 1 84 ? -3.716 0.345 21.863 1.00 72.56 84 THR A CA 1
ATOM 668 C C . THR A 1 84 ? -3.795 1.767 21.304 1.00 72.56 84 THR A C 1
ATOM 670 O O . THR A 1 84 ? -3.101 2.099 20.345 1.00 72.56 84 THR A O 1
ATOM 673 N N . ILE A 1 85 ? -4.587 2.634 21.938 1.00 77.31 85 ILE A N 1
ATOM 674 C CA . ILE A 1 85 ? -4.699 4.055 21.585 1.00 77.31 85 ILE A CA 1
ATOM 675 C C . ILE A 1 85 ? -3.348 4.755 21.745 1.00 77.31 85 ILE A C 1
ATOM 677 O O . ILE A 1 85 ? -2.880 5.379 20.798 1.00 77.31 85 ILE A O 1
ATOM 681 N N . ALA A 1 86 ? -2.699 4.621 22.905 1.00 78.25 86 ALA A N 1
ATOM 682 C CA . ALA A 1 86 ? -1.420 5.271 23.183 1.00 78.25 86 ALA A CA 1
ATOM 683 C C . ALA A 1 86 ? -0.337 4.845 22.182 1.00 78.25 86 ALA A C 1
ATOM 685 O O . ALA A 1 86 ? 0.364 5.685 21.621 1.00 78.25 86 ALA A O 1
ATOM 686 N N . THR A 1 87 ? -0.253 3.546 21.893 1.00 74.31 87 THR A N 1
ATOM 687 C CA . THR A 1 87 ? 0.708 2.995 20.931 1.00 74.31 87 THR A CA 1
ATOM 688 C C . THR A 1 87 ? 0.468 3.541 19.523 1.00 74.31 87 THR A C 1
ATOM 690 O O . THR A 1 87 ? 1.402 3.947 18.831 1.00 74.31 87 THR A O 1
ATOM 693 N N . ASN A 1 88 ? -0.794 3.608 19.100 1.00 76.56 88 ASN A N 1
ATOM 694 C CA . ASN A 1 88 ? -1.147 4.123 17.786 1.00 76.56 88 ASN A CA 1
ATOM 695 C C . ASN A 1 88 ? -0.945 5.646 17.675 1.00 76.56 88 ASN A C 1
ATOM 697 O O . ASN A 1 88 ? -0.484 6.112 16.637 1.00 76.56 88 ASN A O 1
ATOM 701 N N . VAL A 1 89 ? -1.195 6.417 18.740 1.00 80.69 89 VAL A N 1
ATOM 702 C CA . VAL A 1 89 ? -0.880 7.858 18.782 1.00 80.69 89 VAL A CA 1
ATOM 703 C C . VAL A 1 89 ? 0.621 8.086 18.645 1.00 80.69 89 VAL A C 1
ATOM 705 O O . VAL A 1 89 ? 1.029 8.936 17.858 1.00 80.69 89 VAL A O 1
ATOM 708 N N . VAL A 1 90 ? 1.455 7.311 19.347 1.00 75.38 90 VAL A N 1
ATOM 709 C CA . VAL A 1 90 ? 2.917 7.391 19.198 1.00 75.38 90 VAL A CA 1
ATOM 710 C C . VAL A 1 90 ? 3.334 7.066 17.761 1.00 75.38 90 VAL A C 1
ATOM 712 O O . VAL A 1 90 ? 4.149 7.789 17.194 1.00 75.38 90 VAL A O 1
ATOM 715 N N . ASN A 1 91 ? 2.736 6.052 17.129 1.00 75.50 91 ASN A N 1
ATOM 716 C CA . ASN A 1 91 ? 3.030 5.704 15.733 1.00 75.50 91 ASN A CA 1
ATOM 717 C C . ASN A 1 91 ? 2.652 6.828 14.751 1.00 75.50 91 ASN A C 1
ATOM 719 O O . ASN A 1 91 ? 3.427 7.146 13.846 1.00 75.50 91 ASN A O 1
ATOM 723 N N . VAL A 1 92 ? 1.500 7.475 14.945 1.00 77.38 92 VAL A N 1
ATOM 724 C CA . VAL A 1 92 ? 1.077 8.627 14.131 1.00 77.38 92 VAL A CA 1
ATOM 725 C C . VAL A 1 92 ? 1.945 9.857 14.411 1.00 77.38 92 VAL A C 1
ATOM 727 O O . VAL A 1 92 ? 2.368 10.536 13.481 1.00 77.38 92 VAL A O 1
ATOM 730 N N . GLY A 1 93 ? 2.298 10.124 15.667 1.00 80.12 93 GLY A N 1
ATOM 731 C CA . GLY A 1 93 ? 3.189 11.227 16.032 1.00 80.12 93 GLY A CA 1
ATOM 732 C C . GLY A 1 93 ? 4.587 11.068 15.431 1.00 80.12 93 GLY A C 1
ATOM 733 O O . GLY A 1 93 ? 5.122 12.004 14.842 1.00 80.12 93 GLY A O 1
ATOM 734 N N . MET A 1 94 ? 5.147 9.855 15.483 1.00 73.69 94 MET A N 1
ATOM 735 C CA . MET A 1 94 ? 6.457 9.521 14.905 1.00 73.69 94 MET A CA 1
ATOM 736 C C . MET A 1 94 ? 6.454 9.495 13.370 1.00 73.69 94 MET A C 1
ATOM 738 O O . MET A 1 94 ? 7.514 9.544 12.741 1.00 73.69 94 MET A O 1
ATOM 742 N N . THR A 1 95 ? 5.275 9.489 12.748 1.00 73.00 95 THR A N 1
ATOM 743 C CA . THR A 1 95 ? 5.133 9.564 11.293 1.00 73.00 95 THR A CA 1
ATOM 744 C C . THR A 1 95 ? 5.533 10.939 10.747 1.00 73.00 95 THR A C 1
ATOM 746 O O . THR A 1 95 ? 6.160 11.014 9.690 1.00 73.00 95 THR A O 1
ATOM 749 N N . ILE A 1 96 ? 5.261 12.027 11.475 1.00 78.69 96 ILE A N 1
ATOM 750 C CA . ILE A 1 96 ? 5.564 13.396 11.023 1.00 78.69 96 ILE A CA 1
ATOM 751 C C . ILE A 1 96 ? 7.086 13.640 10.919 1.00 78.69 96 ILE A C 1
ATOM 753 O O . ILE A 1 96 ? 7.538 14.052 9.846 1.00 78.69 96 ILE A O 1
ATOM 757 N N . PRO A 1 97 ? 7.919 13.320 11.935 1.00 74.56 97 PRO A N 1
ATOM 758 C CA . PRO A 1 97 ? 9.378 13.360 11.803 1.00 74.56 97 PRO A CA 1
ATOM 759 C C . PRO A 1 97 ? 9.913 12.432 10.703 1.00 74.56 97 PRO A C 1
ATOM 761 O O . PRO A 1 97 ? 10.880 12.771 10.018 1.00 74.56 97 PRO A O 1
ATOM 764 N N . GLY A 1 98 ? 9.281 11.269 10.503 1.00 70.44 98 GLY A N 1
ATOM 765 C CA . GLY A 1 98 ? 9.634 10.325 9.440 1.00 70.44 98 GLY A CA 1
ATOM 766 C C . GLY A 1 98 ? 9.433 10.910 8.039 1.00 70.44 98 GLY A C 1
ATOM 767 O O . GLY A 1 98 ? 10.329 10.825 7.199 1.00 70.44 98 GLY A O 1
ATOM 768 N N . ILE A 1 99 ? 8.299 11.570 7.796 1.00 70.81 99 ILE A N 1
ATOM 769 C CA . ILE A 1 99 ? 8.027 12.260 6.528 1.00 70.81 99 ILE A CA 1
ATOM 770 C C . ILE A 1 99 ? 8.965 13.457 6.367 1.00 70.81 99 ILE A C 1
ATOM 772 O O . ILE A 1 99 ? 9.610 13.579 5.331 1.00 70.81 99 ILE A O 1
ATOM 776 N N . TYR A 1 100 ? 9.106 14.290 7.401 1.00 71.75 100 TYR A N 1
ATOM 777 C CA . TYR A 1 100 ? 9.949 15.486 7.353 1.00 71.75 100 TYR A CA 1
ATOM 778 C C . TYR A 1 100 ? 11.423 15.162 7.087 1.00 71.75 100 TYR A C 1
ATOM 780 O O . TYR A 1 100 ? 12.084 15.849 6.317 1.00 71.75 100 TYR A O 1
ATOM 788 N N . SER A 1 101 ? 11.951 14.095 7.693 1.00 66.25 101 SER A N 1
ATOM 789 C CA . SER A 1 101 ? 13.316 13.627 7.423 1.00 66.25 101 SER A CA 1
ATOM 790 C C . SER A 1 101 ? 13.471 13.056 6.012 1.00 66.25 101 SER A C 1
ATOM 792 O O . SER A 1 101 ? 14.517 13.252 5.395 1.00 66.25 101 SER A O 1
ATOM 794 N N . SER A 1 102 ? 12.426 12.415 5.484 1.00 61.78 102 SER A N 1
ATOM 795 C CA . SER A 1 102 ? 12.404 11.852 4.131 1.00 61.78 102 SER A CA 1
ATOM 796 C C . SER A 1 102 ? 12.335 12.930 3.044 1.00 61.78 102 SER A C 1
ATOM 798 O O . SER A 1 102 ? 12.918 12.754 1.980 1.00 61.78 102 SER A O 1
ATOM 800 N N . THR A 1 103 ? 11.676 14.062 3.303 1.00 65.00 103 THR A N 1
ATOM 801 C CA . THR A 1 103 ? 11.526 15.166 2.340 1.00 65.00 103 THR A CA 1
ATOM 802 C C . THR A 1 103 ? 12.678 16.177 2.355 1.00 65.00 103 THR A C 1
ATOM 804 O O . THR A 1 103 ? 12.664 17.120 1.564 1.00 65.00 103 THR A O 1
ATOM 807 N N . ARG A 1 104 ? 13.708 16.009 3.205 1.00 68.50 104 ARG A N 1
ATOM 808 C CA . ARG A 1 104 ? 14.871 16.919 3.210 1.00 68.50 104 ARG A CA 1
ATOM 809 C C . ARG A 1 104 ? 15.665 16.785 1.901 1.00 68.50 104 ARG A C 1
ATOM 811 O O . ARG A 1 104 ? 15.973 15.655 1.521 1.00 68.50 104 ARG A O 1
ATOM 818 N N . PRO A 1 105 ? 16.118 17.892 1.276 1.00 57.09 105 PRO A N 1
ATOM 819 C CA . PRO A 1 105 ? 16.792 17.865 -0.029 1.00 57.09 105 PRO A CA 1
ATOM 820 C C . PRO A 1 105 ? 17.992 16.909 -0.088 1.00 57.09 105 PRO A C 1
ATOM 822 O O . PRO A 1 105 ? 18.161 16.180 -1.057 1.00 57.09 105 PRO A O 1
ATOM 825 N N . VAL A 1 106 ? 18.787 16.851 0.987 1.00 58.19 106 VAL A N 1
ATOM 826 C CA . VAL A 1 106 ? 19.962 15.965 1.098 1.00 58.19 106 VAL A CA 1
ATOM 827 C C . VAL A 1 106 ? 19.586 14.477 1.113 1.00 58.19 106 VAL A C 1
ATOM 829 O O . VAL A 1 106 ? 20.322 13.640 0.591 1.00 58.19 106 VAL A O 1
ATOM 832 N N . VAL A 1 107 ? 18.432 14.141 1.698 1.00 54.88 107 VAL A N 1
ATOM 833 C CA . VAL A 1 107 ? 17.925 12.766 1.785 1.00 54.88 107 VAL A CA 1
ATOM 834 C C . VAL A 1 107 ? 17.243 12.380 0.479 1.00 54.88 107 VAL A C 1
ATOM 836 O O . VAL A 1 107 ? 17.502 11.293 -0.018 1.00 54.88 107 VAL A O 1
ATOM 839 N N . VAL A 1 108 ? 16.465 13.284 -0.124 1.00 58.50 108 VAL A N 1
ATOM 840 C CA . VAL A 1 108 ? 15.849 13.095 -1.450 1.00 58.50 108 VAL A CA 1
ATOM 841 C C . VAL A 1 108 ? 16.913 12.885 -2.530 1.00 58.50 108 VAL A C 1
ATOM 843 O O . VAL A 1 108 ? 16.774 11.982 -3.346 1.00 58.50 108 VAL A O 1
ATOM 846 N N . ALA A 1 109 ? 18.013 13.642 -2.497 1.00 56.91 109 ALA A N 1
ATOM 847 C CA . ALA A 1 109 ? 19.120 13.474 -3.441 1.00 56.91 109 ALA A CA 1
ATOM 848 C C . ALA A 1 109 ? 19.864 12.133 -3.278 1.00 56.91 109 ALA A C 1
ATOM 850 O O . ALA A 1 109 ? 20.447 11.630 -4.233 1.00 56.91 109 ALA A O 1
ATOM 851 N N . SER A 1 110 ? 19.842 11.544 -2.078 1.00 52.75 110 SER A N 1
ATOM 852 C CA . SER A 1 110 ? 20.568 10.305 -1.755 1.00 52.75 110 SER A CA 1
ATOM 853 C C . SER A 1 110 ? 19.691 9.045 -1.791 1.00 52.75 110 SER A C 1
ATOM 855 O O . SER A 1 110 ? 20.192 7.939 -1.581 1.00 52.75 110 SER A O 1
ATOM 857 N N . CYS A 1 111 ? 18.379 9.188 -1.985 1.00 55.38 111 CYS A N 1
ATOM 858 C CA . CYS A 1 111 ? 17.394 8.136 -1.763 1.00 55.38 111 CYS A CA 1
ATOM 859 C C . CYS A 1 111 ? 16.486 7.999 -2.987 1.00 55.38 111 CYS A C 1
ATOM 861 O O . CYS A 1 111 ? 15.916 8.976 -3.459 1.00 55.38 111 CYS A O 1
ATOM 863 N N . SER A 1 112 ? 16.317 6.778 -3.498 1.00 61.47 112 SER A N 1
ATOM 864 C CA . SER A 1 112 ? 15.431 6.526 -4.639 1.00 61.47 112 SER A CA 1
ATOM 865 C C . SER A 1 112 ? 13.995 6.977 -4.327 1.00 61.47 112 SER A C 1
ATOM 867 O O . SER A 1 112 ? 13.486 6.703 -3.240 1.00 61.47 112 SER A O 1
ATOM 869 N N . SER A 1 113 ? 13.291 7.572 -5.293 1.00 61.81 113 SER A N 1
ATOM 870 C CA . SER A 1 113 ? 11.868 7.958 -5.185 1.00 61.81 113 SER A CA 1
ATOM 871 C C . SER A 1 113 ? 10.964 6.826 -4.663 1.00 61.81 113 SER A C 1
ATOM 873 O O . SER A 1 113 ? 10.035 7.056 -3.888 1.00 61.81 113 SER A O 1
ATOM 875 N N . ALA A 1 114 ? 11.302 5.576 -4.989 1.00 60.75 114 ALA A N 1
ATOM 876 C CA . ALA A 1 114 ? 10.639 4.379 -4.478 1.00 60.75 114 ALA A CA 1
ATOM 877 C C . ALA A 1 114 ? 10.686 4.240 -2.941 1.00 60.75 114 ALA A C 1
ATOM 879 O O . ALA A 1 114 ? 9.728 3.769 -2.329 1.00 60.75 114 ALA A O 1
ATOM 880 N N . LEU A 1 115 ? 11.786 4.636 -2.293 1.00 57.84 115 LEU A N 1
ATOM 881 C CA . LEU A 1 115 ? 11.931 4.580 -0.835 1.00 57.84 115 LEU A CA 1
ATOM 882 C C . LEU A 1 115 ? 11.029 5.601 -0.133 1.00 57.84 115 LEU A C 1
ATOM 884 O O . LEU A 1 115 ? 10.449 5.276 0.903 1.00 57.84 115 LEU A O 1
ATOM 888 N N . LEU A 1 116 ? 10.861 6.784 -0.730 1.00 67.31 116 LEU A N 1
ATOM 889 C CA . LEU A 1 116 ? 9.946 7.821 -0.246 1.00 67.31 116 LEU A CA 1
ATOM 890 C C . LEU A 1 116 ? 8.486 7.362 -0.353 1.00 67.31 116 LEU A C 1
ATOM 892 O O . LEU A 1 116 ? 7.729 7.458 0.610 1.00 67.31 116 LEU A O 1
ATOM 896 N N . ALA A 1 117 ? 8.105 6.766 -1.484 1.00 66.56 117 ALA A N 1
ATOM 897 C CA . ALA A 1 117 ? 6.762 6.214 -1.659 1.00 66.56 117 ALA A CA 1
ATOM 898 C C . ALA A 1 117 ? 6.453 5.101 -0.637 1.00 66.56 117 ALA A C 1
ATOM 900 O O . ALA A 1 117 ? 5.353 5.043 -0.080 1.00 66.56 117 ALA A O 1
ATOM 901 N N . MET A 1 118 ? 7.427 4.234 -0.334 1.00 68.50 118 MET A N 1
ATOM 902 C CA . MET A 1 118 ? 7.265 3.169 0.663 1.00 68.50 118 MET A CA 1
ATOM 903 C C . MET A 1 118 ? 7.137 3.700 2.098 1.00 68.50 118 MET A C 1
ATOM 905 O O . MET A 1 118 ? 6.333 3.164 2.870 1.00 68.50 118 MET A O 1
ATOM 909 N N . SER A 1 119 ? 7.901 4.731 2.478 1.00 69.06 119 SER A N 1
ATOM 910 C CA . SER A 1 119 ? 7.795 5.326 3.816 1.00 69.06 119 SER A CA 1
ATOM 911 C C . SER A 1 119 ? 6.462 6.051 3.992 1.00 69.06 119 SER A C 1
ATOM 913 O O . SER A 1 119 ? 5.788 5.825 4.997 1.00 69.06 119 SER A O 1
ATOM 915 N N . MET A 1 120 ? 6.021 6.808 2.982 1.00 72.06 120 MET A N 1
ATOM 916 C CA . MET A 1 120 ? 4.704 7.454 2.960 1.00 72.06 120 MET A CA 1
ATOM 917 C C . MET A 1 120 ? 3.562 6.435 3.027 1.00 72.06 120 MET A C 1
ATOM 919 O O . MET A 1 120 ? 2.637 6.602 3.814 1.00 72.06 120 MET A O 1
ATOM 923 N N . SER A 1 121 ? 3.654 5.330 2.285 1.00 74.69 121 SER A N 1
ATOM 924 C CA . SER A 1 121 ? 2.642 4.263 2.335 1.00 74.69 121 SER A CA 1
ATOM 925 C C . SER A 1 121 ? 2.549 3.619 3.723 1.00 74.69 121 SER A C 1
ATOM 927 O O . SER A 1 121 ? 1.459 3.348 4.224 1.00 74.69 121 SER A O 1
ATOM 929 N N . THR A 1 122 ? 3.695 3.389 4.371 1.00 75.50 122 THR A N 1
ATOM 930 C CA . THR A 1 122 ? 3.753 2.810 5.724 1.00 75.50 122 THR A CA 1
ATOM 931 C C . THR A 1 122 ? 3.158 3.771 6.754 1.00 75.50 122 THR A C 1
ATOM 933 O O . THR A 1 122 ? 2.346 3.369 7.582 1.00 75.50 122 THR A O 1
ATOM 936 N N . ALA A 1 123 ? 3.516 5.050 6.662 1.00 75.38 123 ALA A N 1
ATOM 937 C CA . ALA A 1 123 ? 2.958 6.145 7.446 1.00 75.38 123 ALA A CA 1
ATOM 938 C C . ALA A 1 123 ? 1.424 6.232 7.337 1.00 75.38 123 ALA A C 1
ATOM 940 O O . ALA A 1 123 ? 0.725 6.240 8.351 1.00 75.38 123 ALA A O 1
ATOM 941 N N . SER A 1 124 ? 0.887 6.229 6.113 1.00 76.75 124 SER A N 1
ATOM 942 C CA . SER A 1 124 ? -0.560 6.260 5.871 1.00 76.75 124 SER A CA 1
ATOM 943 C C . SER A 1 124 ? -1.275 5.040 6.447 1.00 76.75 124 SER A C 1
ATOM 945 O O . SER A 1 124 ? -2.361 5.177 7.004 1.00 76.75 124 SER A O 1
ATOM 947 N N . ASN A 1 125 ? -0.662 3.856 6.361 1.00 79.19 125 ASN A N 1
ATOM 948 C CA . ASN A 1 125 ? -1.212 2.640 6.956 1.00 79.19 125 ASN A CA 1
ATOM 949 C C . ASN A 1 125 ? -1.367 2.788 8.482 1.00 79.19 125 ASN A C 1
ATOM 951 O O . ASN A 1 125 ? -2.431 2.507 9.028 1.00 79.19 125 ASN A O 1
ATOM 955 N N . TRP A 1 126 ? -0.354 3.320 9.175 1.00 77.50 126 TRP A N 1
ATOM 956 C CA . TRP A 1 126 ? -0.431 3.553 10.624 1.00 77.50 126 TRP A CA 1
ATOM 957 C C . TRP A 1 126 ? -1.511 4.554 11.023 1.00 77.50 126 TRP A C 1
ATOM 959 O O . TRP A 1 126 ? -2.220 4.327 12.003 1.00 77.50 126 TRP A O 1
ATOM 969 N N . LEU A 1 127 ? -1.673 5.625 10.247 1.00 78.75 127 LEU A N 1
ATOM 970 C CA . LEU A 1 127 ? -2.722 6.614 10.473 1.00 78.75 127 LEU A CA 1
ATOM 971 C C . LEU A 1 127 ? -4.124 6.005 10.356 1.00 78.75 127 LEU A C 1
ATOM 973 O O . LEU A 1 127 ? -4.967 6.220 11.228 1.00 78.75 127 LEU A O 1
ATOM 977 N N . TRP A 1 128 ? -4.370 5.209 9.314 1.00 77.12 128 TRP A N 1
ATOM 978 C CA . TRP A 1 128 ? -5.664 4.552 9.133 1.00 77.12 128 TRP A CA 1
ATOM 979 C C . TRP A 1 128 ? -5.921 3.464 10.178 1.00 77.12 128 TRP A C 1
ATOM 981 O O . TRP A 1 128 ? -7.034 3.380 10.696 1.00 77.12 128 TRP A O 1
ATOM 991 N N . ASN A 1 129 ? -4.898 2.698 10.572 1.00 78.81 129 ASN A N 1
ATOM 992 C CA . ASN A 1 129 ? -5.017 1.723 11.661 1.00 78.81 129 ASN A CA 1
ATOM 993 C C . ASN A 1 129 ? -5.355 2.394 12.999 1.00 78.81 129 ASN A C 1
ATOM 995 O O . ASN A 1 129 ? -6.184 1.875 13.747 1.00 78.81 129 ASN A O 1
ATOM 999 N N . PHE A 1 130 ? -4.779 3.567 13.288 1.00 79.12 130 PHE A N 1
ATOM 1000 C CA . PHE A 1 130 ? -5.170 4.370 14.447 1.00 79.12 130 PHE A CA 1
ATOM 1001 C C . PHE A 1 130 ? -6.635 4.801 14.368 1.00 79.12 130 PHE A C 1
ATOM 1003 O O . PHE A 1 130 ? -7.383 4.581 15.319 1.00 79.12 130 PHE A O 1
ATOM 1010 N N . GLY A 1 131 ? -7.048 5.382 13.237 1.00 78.50 131 GLY A N 1
ATOM 1011 C CA . GLY A 1 131 ? -8.419 5.850 13.036 1.00 78.50 131 GLY A CA 1
ATOM 1012 C C . GLY A 1 131 ? -9.444 4.732 13.226 1.00 78.50 131 GLY A C 1
ATOM 1013 O O . GLY A 1 131 ? -10.426 4.914 13.943 1.00 78.50 131 GLY A O 1
ATOM 1014 N N . ILE A 1 132 ? -9.178 3.546 12.671 1.00 80.88 132 ILE A N 1
ATOM 1015 C CA . ILE A 1 132 ? -10.024 2.361 12.857 1.00 80.88 132 ILE A CA 1
ATOM 1016 C C . ILE A 1 132 ? -10.012 1.916 14.324 1.00 80.88 132 ILE A C 1
ATOM 1018 O O . ILE A 1 132 ? -11.077 1.683 14.894 1.00 80.88 132 ILE A O 1
ATOM 1022 N N . GLY A 1 133 ? -8.844 1.838 14.965 1.00 76.00 133 GLY A N 1
ATOM 1023 C CA . GLY A 1 133 ? -8.728 1.456 16.375 1.00 76.00 133 GLY A CA 1
ATOM 1024 C C . GLY A 1 133 ? -9.463 2.404 17.332 1.00 76.00 133 GLY A C 1
ATOM 1025 O O . GLY A 1 133 ? -10.061 1.946 18.303 1.00 76.00 133 GLY A O 1
ATOM 1026 N N . TYR A 1 134 ? -9.469 3.706 17.037 1.00 78.31 134 TYR A N 1
ATOM 1027 C CA . TYR A 1 134 ? -10.205 4.723 17.790 1.00 78.31 134 TYR A CA 1
ATOM 1028 C C . TYR A 1 134 ? -11.716 4.679 17.522 1.00 78.31 134 TYR A C 1
ATOM 1030 O O . TYR A 1 134 ? -12.510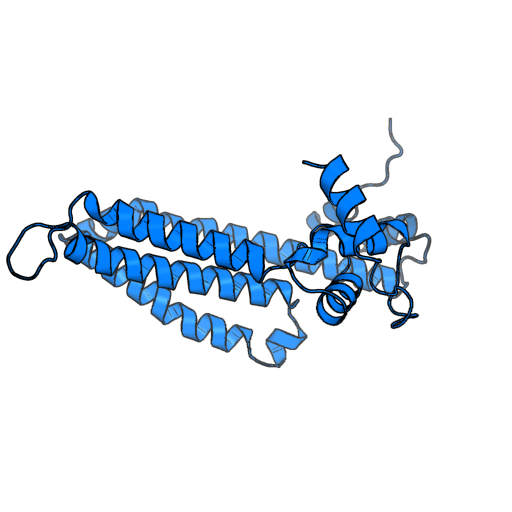 4.744 18.458 1.00 78.31 134 TYR A O 1
ATOM 1038 N N . ALA A 1 135 ? -12.125 4.549 16.257 1.00 81.56 135 ALA A N 1
ATOM 1039 C CA . ALA A 1 135 ? -13.531 4.619 15.861 1.00 81.56 135 ALA A CA 1
ATOM 1040 C C . ALA A 1 135 ? -14.314 3.327 16.150 1.00 81.56 135 ALA A C 1
ATOM 1042 O O . ALA A 1 135 ? -15.505 3.385 16.448 1.00 81.56 135 ALA A O 1
ATOM 1043 N N . THR A 1 136 ? -13.671 2.156 16.086 1.00 83.12 136 THR A N 1
ATOM 1044 C CA . THR A 1 136 ? -14.353 0.851 16.195 1.00 83.12 136 THR A CA 1
ATOM 1045 C C . THR A 1 136 ? -15.155 0.675 17.495 1.00 83.12 136 THR A C 1
ATOM 1047 O O . THR A 1 136 ? -16.315 0.274 17.403 1.00 83.12 136 THR A O 1
ATOM 1050 N N . PRO A 1 137 ? -14.636 1.002 18.695 1.00 80.19 137 PRO A N 1
ATOM 1051 C CA . PRO A 1 137 ? -15.415 0.900 19.930 1.00 80.19 137 PRO A CA 1
ATOM 1052 C C . PRO A 1 137 ? -16.647 1.808 19.935 1.00 80.19 137 PRO A C 1
ATOM 1054 O O . PRO A 1 137 ? -17.716 1.362 20.336 1.00 80.19 137 PRO A O 1
ATOM 1057 N N . TYR A 1 138 ? -16.522 3.050 19.454 1.00 82.00 138 TYR A N 1
ATOM 1058 C CA . TYR A 1 138 ? -17.655 3.975 19.336 1.00 82.00 138 TYR A CA 1
ATOM 1059 C C . TYR A 1 138 ? -18.720 3.439 18.370 1.00 82.00 138 TYR A C 1
ATOM 1061 O O . TYR A 1 138 ? -19.917 3.539 18.638 1.00 82.00 138 TYR A O 1
ATOM 1069 N N . LEU A 1 139 ? -18.288 2.845 17.254 1.00 83.00 139 LEU A N 1
ATOM 1070 C CA . LEU A 1 139 ? -19.187 2.309 16.237 1.00 83.00 139 LEU A CA 1
ATOM 1071 C C . LEU A 1 139 ? -19.907 1.040 16.707 1.00 83.00 139 LEU A C 1
ATOM 1073 O O . LEU A 1 139 ? -21.096 0.894 16.447 1.00 83.00 139 LEU A O 1
ATOM 1077 N N . VAL A 1 140 ? -19.213 0.121 17.382 1.00 83.19 140 VAL A N 1
ATOM 1078 C CA . VAL A 1 140 ? -19.718 -1.238 17.646 1.00 83.19 140 VAL A CA 1
ATOM 1079 C C . VAL A 1 140 ? -20.339 -1.389 19.034 1.00 83.19 140 VAL A C 1
ATOM 1081 O O . VAL A 1 140 ? -21.323 -2.116 19.163 1.00 83.19 140 VAL A O 1
ATOM 1084 N N . ASN A 1 141 ? -19.799 -0.730 20.064 1.00 84.06 141 ASN A N 1
ATOM 1085 C CA . ASN A 1 141 ? -20.226 -0.974 21.441 1.00 84.06 141 ASN A CA 1
ATOM 1086 C C . ASN A 1 141 ? -21.629 -0.427 21.719 1.00 84.06 141 ASN A C 1
ATOM 1088 O O . ASN A 1 141 ? -22.043 0.611 21.203 1.00 84.06 141 ASN A O 1
ATOM 1092 N N . SER A 1 142 ? -22.342 -1.110 22.607 1.00 79.00 142 SER A N 1
ATOM 1093 C CA . SER A 1 142 ? -23.639 -0.669 23.113 1.00 79.00 142 SER A CA 1
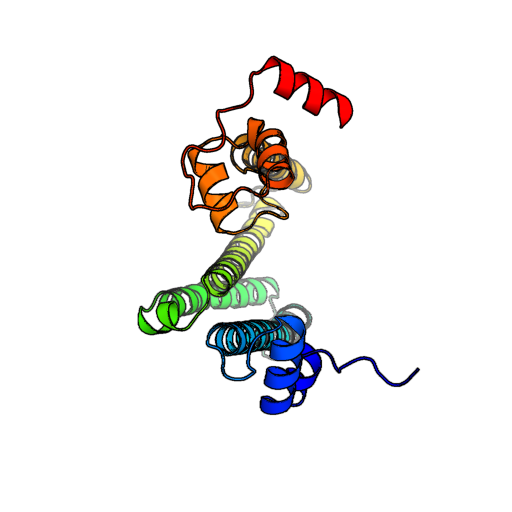ATOM 1094 C C . SER A 1 142 ? -23.461 0.287 24.299 1.00 79.00 142 SER A C 1
ATOM 1096 O O . SER A 1 142 ? -22.574 0.096 25.128 1.00 79.00 142 SER A O 1
ATOM 1098 N N . GLY A 1 143 ? -24.288 1.331 24.390 1.00 80.19 143 GLY A N 1
ATOM 1099 C CA . GLY A 1 143 ? -24.287 2.278 25.513 1.00 80.19 143 GLY A CA 1
ATOM 1100 C C . GLY A 1 143 ? -24.622 3.712 25.099 1.00 80.19 143 GLY A C 1
ATOM 1101 O O . GLY A 1 143 ? -24.540 4.059 23.921 1.00 80.19 143 GLY A O 1
ATOM 1102 N N . ALA A 1 144 ? -24.999 4.549 26.070 1.00 70.88 144 ALA A N 1
ATOM 1103 C CA . ALA A 1 144 ? -25.261 5.967 25.832 1.00 70.88 144 ALA A CA 1
ATOM 1104 C C . ALA A 1 144 ? -23.980 6.666 25.343 1.00 70.88 144 ALA A C 1
ATOM 1106 O O . ALA A 1 144 ? -22.946 6.600 26.003 1.00 70.88 144 ALA A O 1
ATOM 1107 N N . GLY A 1 145 ? -24.053 7.309 24.175 1.00 77.44 145 GLY A N 1
ATOM 1108 C CA . GLY A 1 145 ? -22.908 7.959 23.530 1.00 77.44 145 GLY A CA 1
ATOM 1109 C C . GLY A 1 145 ? -22.138 7.093 22.523 1.00 77.44 145 GLY A C 1
ATOM 1110 O O . GLY A 1 145 ? -21.222 7.615 21.900 1.00 77.44 145 GLY A O 1
ATOM 1111 N N . ASN A 1 146 ? -22.516 5.825 22.310 1.00 80.75 146 ASN A N 1
ATOM 1112 C CA . ASN A 1 146 ? -21.974 4.974 21.241 1.00 80.75 146 ASN A CA 1
ATOM 1113 C C . ASN A 1 146 ? -22.995 4.807 20.107 1.00 80.75 146 ASN A C 1
ATOM 1115 O O . ASN A 1 146 ? -24.203 4.798 20.345 1.00 80.75 146 ASN A O 1
ATOM 1119 N N . ALA A 1 147 ? -22.524 4.629 18.872 1.00 80.81 147 ALA A N 1
ATOM 1120 C CA . ALA A 1 147 ? -23.398 4.451 17.712 1.00 80.81 147 ALA A CA 1
ATOM 1121 C C . ALA A 1 147 ? -24.104 3.081 17.691 1.00 80.81 147 ALA A C 1
ATOM 1123 O O . ALA A 1 147 ? -25.129 2.941 17.025 1.00 80.81 147 ALA A O 1
ATOM 1124 N N . ASN A 1 148 ? -23.582 2.084 18.424 1.00 85.44 148 ASN A N 1
ATOM 1125 C CA . ASN A 1 148 ? -24.185 0.757 18.605 1.00 85.44 148 ASN 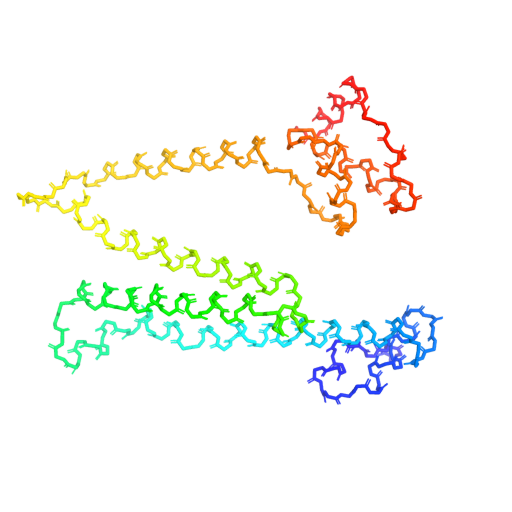A CA 1
ATOM 1126 C C . ASN A 1 148 ? -24.618 0.084 17.284 1.00 85.44 148 ASN A C 1
ATOM 1128 O O . ASN A 1 148 ? -25.686 -0.521 17.176 1.00 85.44 148 ASN A O 1
ATOM 1132 N N . LEU A 1 149 ? -23.792 0.215 16.246 1.00 83.81 149 LEU A N 1
ATOM 1133 C CA . LEU A 1 149 ? -24.048 -0.361 14.926 1.00 83.81 149 LEU A CA 1
ATOM 1134 C C . LEU A 1 149 ? -23.880 -1.886 14.924 1.00 83.81 149 LEU A C 1
ATOM 1136 O O . LEU A 1 149 ? -24.465 -2.558 14.070 1.00 83.81 149 LEU A O 1
ATOM 1140 N N . GLY A 1 150 ? -23.096 -2.448 15.852 1.00 84.56 150 GLY A N 1
ATOM 1141 C CA . GLY A 1 150 ? -22.804 -3.880 15.889 1.00 84.56 150 GLY A CA 1
ATOM 1142 C C . GLY A 1 150 ? -22.272 -4.377 14.539 1.00 84.56 150 GLY A C 1
ATOM 1143 O O . GLY A 1 150 ? -21.391 -3.765 13.937 1.00 84.56 150 GLY A O 1
ATOM 1144 N N . VAL A 1 151 ? -22.866 -5.448 14.005 1.00 86.25 151 VAL A N 1
ATOM 1145 C CA . VAL A 1 151 ? -22.505 -6.013 12.689 1.00 86.25 151 VAL A CA 1
ATOM 1146 C C . VAL A 1 151 ? -22.806 -5.083 11.505 1.00 86.25 151 VAL A C 1
ATOM 1148 O O . VAL A 1 151 ? -22.262 -5.273 10.421 1.00 86.25 151 VAL A O 1
ATOM 1151 N N . LYS A 1 152 ? -23.627 -4.038 11.671 1.00 84.25 152 LYS A N 1
ATOM 1152 C CA . LYS A 1 152 ? -23.952 -3.115 10.568 1.00 84.25 152 LYS A CA 1
ATOM 1153 C C . LYS A 1 152 ? -22.746 -2.284 10.118 1.00 84.25 152 LYS A C 1
ATOM 1155 O O . LYS A 1 152 ? -22.766 -1.748 9.014 1.00 84.25 152 LYS A O 1
ATOM 1160 N N . VAL A 1 153 ? -21.674 -2.230 10.916 1.00 85.75 153 VAL A N 1
ATOM 1161 C CA . VAL A 1 153 ? -20.395 -1.612 10.526 1.00 85.75 153 VAL A CA 1
ATOM 1162 C C . VAL A 1 153 ? -19.822 -2.216 9.234 1.00 85.75 153 VAL A C 1
ATOM 1164 O O . VAL A 1 153 ? -19.173 -1.514 8.461 1.00 85.75 153 VAL A O 1
ATOM 1167 N N . PHE A 1 154 ? -20.131 -3.484 8.932 1.00 85.50 154 PHE A N 1
ATOM 1168 C CA . PHE A 1 154 ? -19.700 -4.129 7.692 1.00 85.50 154 PHE A CA 1
ATOM 1169 C C . PHE A 1 154 ? -20.326 -3.511 6.434 1.00 85.50 154 PHE A C 1
ATOM 1171 O O . PHE A 1 154 ? -19.710 -3.585 5.377 1.00 85.50 154 PHE A O 1
ATOM 1178 N N . PHE A 1 155 ? -21.482 -2.839 6.518 1.00 90.62 155 PHE A N 1
ATOM 1179 C CA . PHE A 1 155 ? -22.033 -2.094 5.376 1.00 90.62 155 PHE A CA 1
ATOM 1180 C C . PHE A 1 155 ? -21.230 -0.827 5.070 1.00 90.62 155 PHE A C 1
ATOM 1182 O O . PHE A 1 155 ? -21.065 -0.476 3.905 1.00 90.62 155 PHE A O 1
ATOM 1189 N N . ILE A 1 156 ? -20.681 -0.175 6.100 1.00 88.12 156 ILE A N 1
ATOM 1190 C CA . ILE A 1 156 ? -19.776 0.971 5.932 1.00 88.12 156 ILE A CA 1
ATOM 1191 C C . ILE A 1 156 ? -18.494 0.496 5.245 1.00 88.12 156 ILE A C 1
ATOM 1193 O O . ILE A 1 156 ? -18.063 1.099 4.266 1.00 88.12 156 ILE A O 1
ATOM 1197 N N . TRP A 1 157 ? -17.931 -0.621 5.717 1.00 82.50 157 TRP A N 1
ATOM 1198 C CA . TRP A 1 157 ? -16.728 -1.216 5.132 1.00 82.50 157 TRP A CA 1
ATOM 1199 C C . TRP A 1 157 ? -16.958 -1.722 3.700 1.00 82.50 157 TRP A C 1
ATOM 1201 O O . TRP A 1 157 ? -16.149 -1.485 2.809 1.00 82.50 157 TRP A O 1
ATOM 1211 N N . GLY A 1 158 ? -18.102 -2.358 3.441 1.00 90.75 158 GLY A N 1
ATOM 1212 C CA . GLY A 1 158 ? -18.499 -2.764 2.095 1.00 90.75 158 GLY A CA 1
ATOM 1213 C C . GLY A 1 158 ? -18.635 -1.567 1.151 1.00 90.75 158 GLY A C 1
ATOM 1214 O O . GLY A 1 158 ? -18.123 -1.607 0.034 1.00 90.75 158 GLY A O 1
ATOM 1215 N N . GLY A 1 159 ? -19.249 -0.474 1.614 1.00 93.12 159 GLY A N 1
ATOM 1216 C CA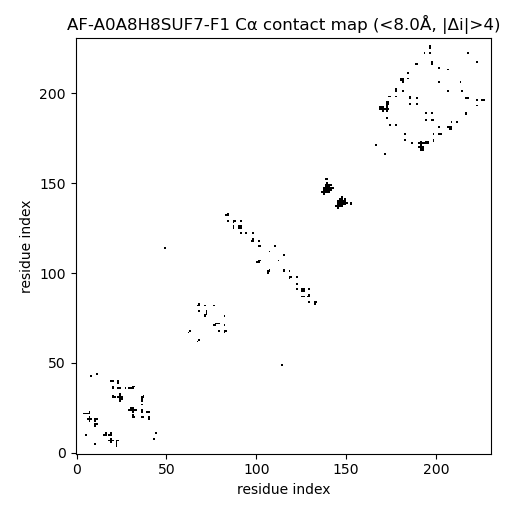 . GLY A 1 159 ? -19.375 0.765 0.847 1.00 93.12 159 GLY A CA 1
ATOM 1217 C C . GLY A 1 159 ? -18.024 1.399 0.509 1.00 93.12 159 GLY A C 1
ATOM 1218 O O . GLY A 1 159 ? -17.798 1.779 -0.641 1.00 93.12 159 GLY A O 1
ATOM 1219 N N . THR A 1 160 ? -17.093 1.463 1.466 1.00 89.75 160 THR A N 1
ATOM 1220 C CA . THR A 1 160 ? -15.741 1.971 1.197 1.00 89.75 160 THR A CA 1
ATOM 1221 C C . THR A 1 160 ? -14.963 1.059 0.254 1.00 89.75 160 THR A C 1
ATOM 1223 O O . THR A 1 160 ? -14.293 1.573 -0.636 1.00 89.75 160 THR A O 1
ATOM 1226 N N . CYS A 1 161 ? -15.096 -0.267 0.354 1.00 91.06 161 CYS A N 1
ATOM 1227 C CA . CYS A 1 161 ? -14.489 -1.195 -0.604 1.00 91.06 161 CYS A CA 1
ATOM 1228 C C . CYS A 1 161 ? -15.017 -1.002 -2.031 1.00 91.06 161 CYS A C 1
ATOM 1230 O O . CYS A 1 161 ? -14.220 -0.969 -2.969 1.00 91.06 161 CYS A O 1
ATOM 1232 N N . VAL A 1 162 ? -16.331 -0.824 -2.204 1.00 95.19 162 VAL A N 1
ATOM 1233 C CA . VAL A 1 162 ? -16.921 -0.499 -3.513 1.00 95.19 162 VAL A CA 1
ATOM 1234 C C . VAL A 1 162 ? -16.390 0.843 -4.017 1.00 95.19 162 VAL A C 1
ATOM 1236 O O . VAL A 1 162 ? -15.968 0.937 -5.165 1.00 95.19 162 VAL A O 1
ATOM 1239 N N . GLY A 1 163 ? -16.319 1.863 -3.160 1.00 94.62 163 GLY A N 1
ATOM 1240 C CA . GLY A 1 163 ? -15.721 3.154 -3.508 1.00 94.62 163 GLY A CA 1
ATOM 1241 C C . GLY A 1 163 ? -14.261 3.032 -3.961 1.00 94.62 163 GLY A C 1
ATOM 1242 O O . GLY A 1 163 ? -13.893 3.577 -4.999 1.00 94.62 163 GLY A O 1
ATOM 1243 N N . CYS A 1 164 ? -13.439 2.265 -3.238 1.00 90.69 164 CYS A N 1
ATOM 1244 C CA . CYS A 1 164 ? -12.054 1.983 -3.615 1.00 90.69 164 CYS A CA 1
ATOM 1245 C C . CYS A 1 164 ? -11.958 1.237 -4.950 1.00 90.69 164 CYS A C 1
ATOM 1247 O O . CYS A 1 164 ? -11.082 1.548 -5.756 1.00 90.69 164 CYS A O 1
ATOM 1249 N N . PHE A 1 165 ? -12.852 0.278 -5.198 1.00 92.31 165 PHE A N 1
ATOM 1250 C CA . PHE A 1 165 ? -12.927 -0.428 -6.473 1.00 92.31 165 PHE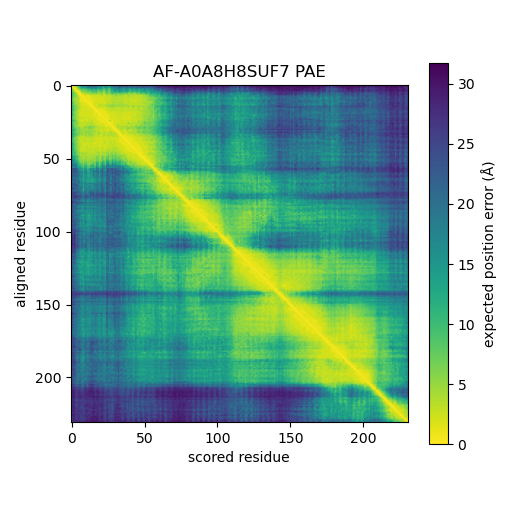 A CA 1
ATOM 1251 C C . PHE A 1 165 ? -13.235 0.534 -7.625 1.00 92.31 165 PHE A C 1
ATOM 1253 O O . PHE A 1 165 ? -12.492 0.562 -8.602 1.00 92.31 165 PHE A O 1
ATOM 1260 N N . LEU A 1 166 ? -14.262 1.377 -7.483 1.00 93.19 166 LEU A N 1
ATOM 1261 C CA . LEU A 1 166 ? -14.624 2.373 -8.494 1.00 93.19 166 LEU A CA 1
ATOM 1262 C C . LEU A 1 166 ? -13.488 3.376 -8.735 1.00 93.19 166 LEU A C 1
ATOM 1264 O O . LEU A 1 166 ? -13.137 3.645 -9.881 1.00 93.19 166 LEU A O 1
ATOM 1268 N N . PHE A 1 167 ? -12.870 3.886 -7.668 1.00 91.62 167 PHE A N 1
ATOM 1269 C CA . PHE A 1 167 ? -11.717 4.781 -7.763 1.00 91.62 167 PHE A CA 1
ATOM 1270 C C . PHE A 1 167 ? -10.560 4.128 -8.526 1.00 91.62 167 PHE A C 1
ATOM 1272 O O . PHE A 1 167 ? -10.020 4.714 -9.458 1.00 91.62 167 PHE A O 1
ATOM 1279 N N . THR A 1 168 ? -10.211 2.893 -8.169 1.00 88.44 168 THR A N 1
ATOM 1280 C CA . THR A 1 168 ? -9.102 2.170 -8.803 1.00 88.44 168 THR A CA 1
ATOM 1281 C C . THR A 1 168 ? -9.406 1.898 -10.272 1.00 88.44 168 THR A C 1
ATOM 1283 O O . THR A 1 168 ? -8.561 2.133 -11.126 1.00 88.44 168 THR A O 1
ATOM 1286 N N . PHE A 1 169 ? -10.631 1.475 -10.579 1.00 86.94 169 PHE A N 1
ATOM 1287 C CA . PHE A 1 169 ? -11.061 1.162 -11.936 1.00 86.94 169 PHE A CA 1
ATOM 1288 C C . PHE A 1 169 ? -11.076 2.393 -12.859 1.00 86.94 169 PHE A C 1
ATOM 1290 O O . PHE A 1 169 ? -10.668 2.303 -14.016 1.00 86.94 169 PHE A O 1
ATOM 1297 N N . PHE A 1 170 ? -11.528 3.550 -12.365 1.00 87.81 170 PHE A N 1
ATOM 1298 C CA . PHE A 1 170 ? -11.691 4.747 -13.196 1.00 87.81 170 PHE A CA 1
ATOM 1299 C C . PHE A 1 170 ? -10.498 5.704 -13.195 1.00 87.81 170 PHE A C 1
ATOM 1301 O O . PHE A 1 170 ? -10.365 6.472 -14.149 1.00 87.81 170 PHE A O 1
ATOM 1308 N N . LEU A 1 171 ? -9.663 5.714 -12.150 1.00 87.75 171 LEU A N 1
ATOM 1309 C CA . LEU A 1 171 ? -8.608 6.723 -11.985 1.00 87.75 171 LEU A CA 1
ATOM 1310 C C . LEU A 1 171 ? -7.188 6.148 -12.011 1.00 87.75 171 LEU A C 1
ATOM 1312 O O . LEU A 1 171 ? -6.258 6.913 -12.255 1.00 87.75 171 LEU A O 1
ATOM 1316 N N . ILE A 1 172 ? -6.991 4.840 -11.802 1.00 89.12 172 ILE A N 1
ATOM 1317 C CA . ILE A 1 172 ? -5.647 4.249 -11.740 1.00 89.12 172 ILE A CA 1
ATOM 1318 C C . ILE A 1 172 ? -5.343 3.459 -13.024 1.00 89.12 172 ILE A C 1
ATOM 1320 O O . ILE A 1 172 ? -5.933 2.400 -13.240 1.00 89.12 172 ILE A O 1
ATOM 1324 N N . PRO A 1 173 ? -4.419 3.931 -13.884 1.00 86.44 173 PRO A N 1
ATOM 1325 C CA . PRO A 1 173 ? -3.975 3.167 -15.043 1.00 86.44 173 PRO A CA 1
ATOM 1326 C C . PRO A 1 173 ? -3.092 1.976 -14.641 1.00 86.44 173 PRO A C 1
ATOM 1328 O O . PRO A 1 173 ? -2.315 2.037 -13.686 1.00 86.44 173 PRO A O 1
ATOM 1331 N N . GLU A 1 174 ? -3.174 0.892 -15.412 1.00 85.25 174 GLU A N 1
ATOM 1332 C CA . GLU A 1 174 ? -2.330 -0.289 -15.220 1.00 85.25 174 GLU A CA 1
ATOM 1333 C C . GLU A 1 174 ? -0.911 -0.022 -15.742 1.00 85.25 174 GLU A C 1
ATOM 1335 O O . GLU A 1 174 ? -0.710 0.262 -16.922 1.00 85.25 174 GLU A O 1
ATOM 1340 N N . THR A 1 175 ? 0.085 -0.148 -14.867 1.00 86.56 175 THR A N 1
ATOM 1341 C CA . THR A 1 175 ? 1.493 0.194 -15.147 1.00 86.56 175 THR A CA 1
ATOM 1342 C C . THR A 1 175 ? 2.434 -1.010 -15.089 1.00 86.56 175 THR A C 1
ATOM 1344 O O . THR A 1 175 ? 3.628 -0.889 -15.366 1.00 86.56 175 THR A O 1
ATOM 1347 N N . LYS A 1 176 ? 1.935 -2.202 -14.741 1.00 81.88 176 LYS A N 1
ATOM 1348 C CA . LYS A 1 176 ? 2.756 -3.400 -14.534 1.00 81.88 176 LYS A CA 1
ATOM 1349 C C . LYS A 1 176 ? 3.607 -3.718 -15.760 1.00 81.88 176 LYS A C 1
ATOM 1351 O O . LYS A 1 176 ? 3.080 -3.922 -16.844 1.00 81.88 176 LYS A O 1
ATOM 1356 N N . GLY A 1 177 ? 4.916 -3.876 -15.589 1.00 71.75 177 GLY A N 1
ATOM 1357 C CA . GLY A 1 177 ? 5.810 -4.308 -16.672 1.00 71.75 177 GLY A CA 1
ATOM 1358 C C . GLY A 1 177 ? 6.152 -3.231 -17.706 1.00 71.75 177 GLY A C 1
ATOM 1359 O O . GLY A 1 177 ? 6.694 -3.584 -18.744 1.00 71.75 177 GLY A O 1
ATOM 1360 N N . LEU A 1 178 ? 5.850 -1.961 -17.425 1.00 76.12 178 LEU A N 1
ATOM 1361 C CA . LEU A 1 178 ? 6.384 -0.815 -18.161 1.00 76.12 178 LEU A CA 1
ATOM 1362 C C . LEU A 1 178 ? 7.636 -0.263 -17.465 1.00 76.12 178 LEU A C 1
ATOM 1364 O O . LEU A 1 178 ? 7.772 -0.370 -16.240 1.00 76.12 178 LEU A O 1
ATOM 1368 N N . SER A 1 179 ? 8.540 0.341 -18.238 1.00 77.06 179 SER A N 1
ATOM 1369 C CA . SER A 1 179 ? 9.627 1.167 -17.700 1.00 77.06 179 SER A CA 1
ATOM 1370 C C . SER A 1 179 ? 9.085 2.489 -17.134 1.00 77.06 179 SER A C 1
ATOM 1372 O O . SER A 1 179 ? 7.970 2.898 -17.453 1.00 77.06 179 SER A O 1
ATOM 1374 N N . LEU A 1 180 ? 9.866 3.189 -16.300 1.00 70.69 180 LEU A N 1
ATOM 1375 C CA . LEU A 1 180 ? 9.451 4.485 -15.733 1.00 70.69 180 LEU A CA 1
ATOM 1376 C C . LEU A 1 180 ? 9.126 5.530 -16.816 1.00 70.69 180 LEU A C 1
ATOM 1378 O O . LEU A 1 180 ? 8.213 6.328 -16.640 1.00 70.69 180 LEU A O 1
ATOM 1382 N N . GLU A 1 181 ? 9.831 5.485 -17.942 1.00 71.12 181 GLU A N 1
ATOM 1383 C CA . GLU A 1 181 ? 9.644 6.399 -19.075 1.00 71.12 181 GLU A CA 1
ATOM 1384 C C . GLU A 1 181 ? 8.376 6.054 -19.865 1.00 71.12 181 GLU A C 1
ATOM 1386 O O . GLU A 1 181 ? 7.584 6.928 -20.204 1.00 71.12 181 GLU A O 1
ATOM 1391 N N . GLN A 1 182 ? 8.122 4.761 -20.087 1.00 70.75 182 GLN A N 1
ATOM 1392 C CA . GLN A 1 182 ? 6.879 4.290 -20.703 1.00 70.75 182 GLN A CA 1
ATOM 1393 C C . GLN A 1 182 ? 5.653 4.599 -19.838 1.00 70.75 182 GLN A C 1
ATOM 1395 O O . GLN A 1 182 ? 4.565 4.827 -20.365 1.00 70.75 182 GLN A O 1
ATOM 1400 N N . ILE A 1 183 ? 5.818 4.614 -18.512 1.00 80.00 183 ILE A N 1
ATOM 1401 C CA . ILE A 1 183 ? 4.767 5.029 -17.583 1.00 80.00 183 ILE A CA 1
ATOM 1402 C C . ILE A 1 183 ? 4.435 6.512 -17.784 1.00 80.00 183 ILE A C 1
ATOM 1404 O O . ILE A 1 183 ? 3.256 6.843 -17.852 1.00 80.00 183 ILE A O 1
ATOM 1408 N N . ASP A 1 184 ? 5.427 7.391 -17.932 1.00 79.00 184 ASP A N 1
ATOM 1409 C CA . ASP A 1 184 ? 5.176 8.819 -18.179 1.00 79.00 184 ASP A CA 1
ATOM 1410 C C . ASP A 1 184 ? 4.410 9.039 -19.497 1.00 79.00 184 ASP A C 1
ATOM 1412 O O . ASP A 1 184 ? 3.375 9.709 -19.522 1.00 79.00 184 ASP A O 1
ATOM 1416 N N . ILE A 1 185 ? 4.816 8.343 -20.567 1.00 73.62 185 ILE A N 1
ATOM 1417 C CA . ILE A 1 185 ? 4.106 8.351 -21.858 1.00 73.62 185 ILE A CA 1
ATOM 1418 C C . ILE A 1 185 ? 2.660 7.850 -21.700 1.00 73.62 185 ILE A C 1
ATOM 1420 O O . ILE A 1 185 ? 1.738 8.438 -22.268 1.00 73.62 185 ILE A O 1
ATOM 1424 N N . LEU A 1 186 ? 2.430 6.785 -20.924 1.00 82.19 186 LEU A N 1
ATOM 1425 C CA . LEU A 1 186 ? 1.087 6.264 -20.642 1.00 82.19 186 LEU A CA 1
ATOM 1426 C C . LEU A 1 186 ? 0.209 7.322 -19.949 1.00 82.19 186 LEU A C 1
ATOM 1428 O O . LEU A 1 186 ? -0.939 7.509 -20.347 1.00 82.19 186 LEU A O 1
ATOM 1432 N N . TYR A 1 187 ? 0.734 8.024 -18.941 1.00 82.44 187 TYR A N 1
ATOM 1433 C CA . TYR A 1 187 ? -0.021 9.048 -18.208 1.00 82.44 187 TYR A CA 1
ATOM 1434 C C . TYR A 1 187 ? -0.344 10.282 -19.059 1.00 82.44 187 TYR A C 1
ATOM 1436 O O . TYR A 1 187 ? -1.399 10.885 -18.866 1.00 82.44 187 TYR A O 1
ATOM 1444 N N . GLN A 1 188 ? 0.526 10.650 -20.001 1.00 80.56 188 GLN A N 1
ATOM 1445 C CA . GLN A 1 188 ? 0.310 11.804 -20.880 1.00 80.56 188 GLN A CA 1
ATOM 1446 C C . GLN A 1 188 ? -0.701 11.520 -22.002 1.00 80.56 188 GLN A C 1
ATOM 1448 O O . GLN A 1 188 ? -1.417 12.426 -22.426 1.00 80.56 188 GLN A O 1
ATOM 1453 N N . ASN A 1 189 ? -0.793 10.269 -22.466 1.00 73.56 189 ASN A N 1
ATOM 1454 C CA . ASN A 1 189 ? -1.518 9.930 -23.696 1.00 73.56 189 ASN A CA 1
ATOM 1455 C C . ASN A 1 189 ? -2.828 9.159 -23.489 1.00 73.56 189 ASN A C 1
ATOM 1457 O O . ASN A 1 189 ? -3.625 9.028 -24.422 1.00 73.56 189 ASN A O 1
ATOM 1461 N N . THR A 1 190 ? -3.093 8.629 -22.293 1.00 76.75 190 THR A N 1
ATOM 1462 C CA . THR A 1 190 ? -4.329 7.881 -22.033 1.00 76.75 190 THR A CA 1
ATOM 1463 C C . THR A 1 190 ? -4.846 8.058 -20.609 1.00 76.75 190 THR A C 1
ATOM 1465 O O . THR A 1 190 ? -4.135 8.430 -19.685 1.00 76.75 190 THR A O 1
ATOM 1468 N N . ASN A 1 191 ? -6.128 7.750 -20.423 1.00 81.75 191 ASN A N 1
ATOM 1469 C CA . ASN A 1 191 ? -6.772 7.648 -19.119 1.00 81.75 191 ASN A CA 1
ATOM 1470 C C . ASN A 1 191 ? -6.787 6.195 -18.609 1.00 81.75 191 ASN A C 1
ATOM 1472 O O . ASN A 1 191 ? -6.498 5.253 -19.354 1.00 81.75 191 ASN A O 1
ATOM 1476 N N . ALA A 1 192 ? -7.157 6.006 -17.337 1.00 83.31 192 ALA A N 1
ATOM 1477 C CA . ALA A 1 192 ? -7.134 4.701 -16.671 1.00 83.31 192 ALA A CA 1
ATOM 1478 C C . ALA A 1 192 ? -7.936 3.620 -17.413 1.00 83.31 192 ALA A C 1
ATOM 1480 O O . ALA A 1 192 ? -7.436 2.515 -17.606 1.00 83.31 192 ALA A O 1
ATOM 1481 N N . ILE A 1 193 ? -9.119 3.966 -17.932 1.00 80.00 193 ILE A N 1
ATOM 1482 C CA . ILE A 1 193 ? -10.009 3.030 -18.640 1.00 80.00 193 ILE A CA 1
ATOM 1483 C C . ILE A 1 193 ? -9.336 2.436 -19.887 1.00 80.00 193 ILE A C 1
ATOM 1485 O O . ILE A 1 193 ? -9.461 1.245 -20.156 1.00 80.00 193 ILE A O 1
ATOM 1489 N N . ARG A 1 194 ? -8.609 3.251 -20.661 1.00 78.12 194 ARG A N 1
ATOM 1490 C CA . ARG A 1 194 ? -7.960 2.814 -21.912 1.00 78.12 194 ARG A CA 1
ATOM 1491 C C . ARG A 1 194 ? -6.507 2.378 -21.730 1.00 78.12 194 ARG A C 1
ATOM 1493 O O . ARG A 1 194 ? -5.887 1.889 -22.677 1.00 78.12 194 ARG A O 1
ATOM 1500 N N . SER A 1 195 ? -5.983 2.504 -20.511 1.00 81.69 195 SER A N 1
ATOM 1501 C CA . SER A 1 195 ? -4.581 2.237 -20.192 1.00 81.69 195 SER A CA 1
ATOM 1502 C C . SER A 1 195 ? -4.139 0.817 -20.538 1.00 81.69 195 SER A C 1
ATOM 1504 O O . SER A 1 195 ? -3.038 0.638 -21.043 1.00 81.69 195 SER A O 1
ATOM 1506 N N . VAL A 1 196 ? -5.001 -0.190 -20.359 1.00 83.00 196 VAL A N 1
ATOM 1507 C CA . VAL A 1 196 ? -4.663 -1.601 -20.614 1.00 83.00 196 VAL A CA 1
ATOM 1508 C C . VAL A 1 196 ? -4.309 -1.843 -22.082 1.00 83.00 196 VAL A C 1
ATOM 1510 O O . VAL A 1 196 ? -3.309 -2.498 -22.382 1.00 83.00 196 VAL A O 1
ATOM 1513 N N . SER A 1 197 ? -5.101 -1.295 -23.003 1.00 77.38 197 SER A N 1
ATOM 1514 C CA . SER A 1 197 ? -4.881 -1.458 -24.442 1.00 77.38 197 SER A CA 1
ATOM 1515 C C . SER A 1 197 ? -3.689 -0.636 -24.931 1.00 77.38 197 SER A C 1
ATOM 1517 O O . SER A 1 197 ? -2.928 -1.115 -25.769 1.00 77.38 197 SER A O 1
ATOM 1519 N N . TYR A 1 198 ? -3.491 0.570 -24.391 1.00 76.06 198 TYR A N 1
ATOM 1520 C CA . TYR A 1 198 ? -2.338 1.419 -24.717 1.00 76.06 198 TYR A CA 1
ATOM 1521 C C . TYR A 1 198 ? -1.023 0.822 -24.197 1.00 76.06 198 TYR A C 1
ATOM 1523 O O . TYR A 1 198 ? -0.038 0.725 -24.919 1.00 76.06 198 TYR A O 1
ATOM 1531 N N . ARG A 1 199 ? -1.031 0.295 -22.969 1.00 83.38 199 ARG A N 1
ATOM 1532 C CA . ARG A 1 199 ? 0.091 -0.441 -22.376 1.00 83.38 199 ARG A CA 1
ATOM 1533 C C . ARG A 1 199 ? 0.538 -1.611 -23.253 1.00 83.38 199 ARG A C 1
ATOM 1535 O O . ARG A 1 199 ? 1.733 -1.850 -23.381 1.00 83.38 199 ARG A O 1
ATOM 1542 N N . ARG A 1 200 ? -0.401 -2.371 -23.831 1.00 79.12 200 ARG A N 1
ATOM 1543 C CA . ARG A 1 200 ? -0.063 -3.498 -24.719 1.00 79.12 200 ARG A CA 1
ATOM 1544 C C . ARG A 1 200 ? 0.692 -3.034 -25.966 1.00 79.12 200 ARG A C 1
ATOM 1546 O O . ARG A 1 200 ? 1.645 -3.704 -26.342 1.00 79.12 200 ARG A O 1
ATOM 1553 N N . GLN A 1 201 ? 0.313 -1.895 -26.547 1.00 75.44 201 GLN A N 1
ATOM 1554 C CA . GLN A 1 201 ? 1.039 -1.302 -27.677 1.00 75.44 201 GLN A CA 1
ATOM 1555 C C . GLN A 1 201 ? 2.443 -0.871 -27.266 1.00 75.44 201 GLN A C 1
ATOM 1557 O O . GLN A 1 201 ? 3.402 -1.284 -27.903 1.00 75.44 201 GLN A O 1
ATOM 1562 N N . LEU A 1 202 ? 2.575 -0.147 -26.146 1.00 75.19 202 LEU A N 1
ATOM 1563 C CA . LEU A 1 202 ? 3.881 0.296 -25.642 1.00 75.19 202 LEU A CA 1
ATOM 1564 C C . LEU A 1 202 ? 4.865 -0.867 -25.452 1.00 75.19 202 LEU A C 1
ATOM 1566 O O . LEU A 1 202 ? 6.047 -0.730 -25.754 1.00 75.19 202 LEU A O 1
ATOM 1570 N N . ILE A 1 203 ? 4.374 -2.011 -24.968 1.00 79.38 203 ILE A N 1
ATOM 1571 C CA . ILE A 1 203 ? 5.183 -3.224 -24.798 1.00 79.38 203 ILE A CA 1
ATOM 1572 C C . ILE A 1 203 ? 5.504 -3.878 -26.147 1.00 79.38 203 ILE A C 1
ATOM 1574 O O . ILE A 1 203 ? 6.623 -4.343 -26.338 1.00 79.38 203 ILE A O 1
ATOM 1578 N N . ALA A 1 204 ? 4.540 -3.944 -27.068 1.00 79.00 204 ALA A N 1
ATOM 1579 C CA . ALA A 1 204 ? 4.727 -4.573 -28.375 1.00 79.00 204 ALA A CA 1
ATOM 1580 C C . ALA A 1 204 ? 5.698 -3.794 -29.277 1.00 79.00 204 ALA A C 1
ATOM 1582 O O . ALA A 1 204 ? 6.434 -4.400 -30.050 1.00 79.00 204 ALA A O 1
ATOM 1583 N N . GLU A 1 205 ? 5.705 -2.467 -29.163 1.00 71.75 205 GLU A N 1
ATOM 1584 C CA . GLU A 1 205 ? 6.499 -1.563 -29.998 1.00 71.75 205 GLU A CA 1
ATOM 1585 C C . GLU A 1 205 ? 7.863 -1.189 -29.376 1.00 71.75 205 GLU A C 1
ATOM 1587 O O . GLU A 1 205 ? 8.633 -0.472 -30.007 1.00 71.75 205 GLU A O 1
ATOM 1592 N N . ASP A 1 206 ? 8.180 -1.670 -28.161 1.00 70.62 206 ASP A N 1
ATOM 1593 C CA . ASP A 1 206 ? 9.387 -1.318 -27.377 1.00 70.62 206 ASP A CA 1
ATOM 1594 C C . ASP A 1 206 ? 9.681 0.195 -27.379 1.00 70.62 206 ASP A C 1
ATOM 1596 O O . ASP A 1 206 ? 10.815 0.640 -27.574 1.00 70.62 206 ASP A O 1
ATOM 1600 N N . VAL A 1 207 ? 8.637 1.012 -27.200 1.00 64.69 207 VAL A N 1
ATOM 1601 C CA . VAL A 1 207 ? 8.744 2.471 -27.337 1.00 64.69 207 VAL A CA 1
ATOM 1602 C C . VAL A 1 207 ? 9.638 3.032 -26.233 1.00 64.69 207 VAL A C 1
ATOM 1604 O O . VAL A 1 207 ? 9.369 2.844 -25.041 1.00 64.69 207 VAL A O 1
ATOM 1607 N N . ARG A 1 208 ? 10.698 3.736 -26.643 1.00 61.00 208 ARG A N 1
ATOM 1608 C CA . ARG A 1 208 ? 11.661 4.446 -25.785 1.00 61.00 208 ARG A CA 1
ATOM 1609 C C . ARG A 1 208 ? 11.510 5.962 -25.981 1.00 61.00 208 ARG A C 1
ATOM 1611 O O . ARG A 1 208 ? 11.159 6.393 -27.078 1.00 61.00 208 ARG A O 1
ATOM 1618 N N . PRO A 1 209 ? 11.799 6.794 -24.967 1.00 52.22 209 PRO A N 1
ATOM 1619 C CA . PRO A 1 209 ? 11.416 8.216 -24.914 1.00 52.22 209 PRO A CA 1
ATOM 1620 C C . PRO A 1 209 ? 12.039 9.151 -25.963 1.00 52.22 209 PRO A C 1
ATOM 1622 O O . PRO A 1 209 ? 11.677 10.322 -26.002 1.00 52.22 209 PRO A O 1
ATOM 1625 N N . ALA A 1 210 ? 12.932 8.682 -26.841 1.00 54.53 210 ALA A N 1
ATOM 1626 C CA . ALA A 1 210 ? 13.466 9.502 -27.934 1.00 54.53 210 ALA A CA 1
ATOM 1627 C C . ALA A 1 210 ? 12.410 9.885 -28.999 1.00 54.53 210 ALA A C 1
ATOM 1629 O O . ALA A 1 210 ? 12.713 10.671 -29.894 1.00 54.53 210 ALA A O 1
ATOM 1630 N N . ALA A 1 211 ? 11.187 9.351 -28.909 1.00 54.62 211 ALA A N 1
ATOM 1631 C CA . ALA A 1 211 ? 10.074 9.668 -29.797 1.00 54.62 211 ALA A CA 1
ATOM 1632 C C . ALA A 1 211 ? 8.775 9.926 -28.991 1.00 54.62 211 ALA A C 1
ATOM 1634 O O . ALA A 1 211 ? 7.939 9.029 -28.870 1.00 54.62 211 ALA A O 1
ATOM 1635 N N . PRO A 1 212 ? 8.592 11.132 -28.418 1.00 48.94 212 PRO A N 1
ATOM 1636 C CA . PRO A 1 212 ? 7.401 11.492 -27.633 1.00 48.94 212 PRO A CA 1
ATOM 1637 C C . PRO A 1 212 ? 6.084 11.450 -28.434 1.00 48.94 212 PRO A C 1
ATOM 1639 O O . PRO A 1 212 ? 5.020 11.316 -27.837 1.00 48.94 212 PRO A O 1
ATOM 1642 N N . ASP A 1 213 ? 6.161 11.460 -29.770 1.00 56.22 213 ASP A N 1
ATOM 1643 C CA . ASP A 1 213 ? 5.009 11.441 -30.684 1.00 56.22 213 ASP A CA 1
ATOM 1644 C C . ASP A 1 213 ? 4.749 10.055 -31.318 1.00 56.22 213 ASP A C 1
ATOM 1646 O O . ASP A 1 213 ? 3.974 9.935 -32.267 1.00 56.22 213 ASP A O 1
ATOM 1650 N N . ALA A 1 214 ? 5.426 8.995 -30.853 1.00 50.91 214 ALA A N 1
ATOM 1651 C CA . ALA A 1 214 ? 5.496 7.723 -31.582 1.00 50.91 214 ALA A CA 1
ATOM 1652 C C . ALA A 1 214 ? 4.179 6.934 -31.659 1.00 50.91 214 ALA A C 1
ATOM 1654 O O . ALA A 1 214 ? 4.005 6.158 -32.596 1.00 50.91 214 ALA A O 1
ATOM 1655 N N . VAL A 1 215 ? 3.255 7.108 -30.707 1.00 56.22 215 VAL A N 1
ATOM 1656 C CA . VAL A 1 215 ? 2.053 6.264 -30.626 1.00 56.22 215 VAL A CA 1
ATOM 1657 C C . VAL A 1 215 ? 0.800 7.125 -30.669 1.00 56.22 215 VAL A C 1
ATOM 1659 O O . VAL A 1 215 ? 0.354 7.681 -29.667 1.00 56.22 215 VAL A O 1
ATOM 1662 N N . ALA A 1 216 ? 0.202 7.225 -31.856 1.00 59.97 216 ALA A N 1
ATOM 1663 C CA . ALA A 1 216 ? -1.126 7.802 -31.996 1.00 59.97 216 ALA A CA 1
ATOM 1664 C C . ALA A 1 216 ? -2.144 6.967 -31.187 1.00 59.97 216 ALA A C 1
ATOM 1666 O O . ALA A 1 216 ? -2.076 5.734 -31.204 1.00 59.97 216 ALA A O 1
ATOM 1667 N N . PRO A 1 217 ? -3.118 7.592 -30.500 1.00 55.22 217 PRO A N 1
ATOM 1668 C CA . PRO A 1 217 ? -4.124 6.857 -29.741 1.00 55.22 217 PRO A CA 1
ATOM 1669 C C . PRO A 1 217 ? -4.863 5.853 -30.637 1.00 55.22 217 PRO A C 1
ATOM 1671 O O . PRO A 1 217 ? -5.408 6.221 -31.680 1.00 55.22 217 PRO A O 1
ATOM 1674 N N . MET A 1 218 ? -4.899 4.578 -30.226 1.00 54.06 218 MET A N 1
ATOM 1675 C CA . MET A 1 218 ? -5.545 3.523 -31.015 1.00 54.06 218 MET A CA 1
ATOM 1676 C C . MET A 1 218 ? -7.020 3.852 -31.320 1.00 54.06 218 MET A C 1
ATOM 1678 O O . MET A 1 218 ? -7.762 4.232 -30.404 1.00 54.06 218 MET A O 1
ATOM 1682 N N . PRO A 1 219 ? -7.487 3.648 -32.570 1.00 60.59 219 PRO A N 1
ATOM 1683 C CA . PRO A 1 219 ? -8.896 3.794 -32.924 1.00 60.59 219 PRO A CA 1
ATOM 1684 C C . PRO A 1 219 ? -9.789 2.911 -32.044 1.00 60.59 219 PRO A C 1
ATOM 1686 O O . PRO A 1 219 ? -9.442 1.761 -31.765 1.00 60.59 219 PRO A O 1
ATOM 1689 N N . LYS A 1 220 ? -10.958 3.430 -31.638 1.00 55.81 220 LYS A N 1
ATOM 1690 C CA . LYS A 1 220 ? -11.890 2.747 -30.715 1.00 55.81 220 LYS A CA 1
ATOM 1691 C C . LYS A 1 220 ? -12.223 1.308 -31.143 1.00 55.81 220 LYS A C 1
ATOM 1693 O O . LYS A 1 220 ? -12.216 0.425 -30.298 1.00 55.81 220 LYS A O 1
ATOM 1698 N N . GLU A 1 221 ? -12.390 1.046 -32.440 1.00 62.72 221 GLU A N 1
ATOM 1699 C CA . GLU A 1 221 ? -12.665 -0.305 -32.966 1.00 62.72 221 GLU A CA 1
ATOM 1700 C C . GLU A 1 221 ? -11.580 -1.337 -32.628 1.00 62.72 221 GLU A C 1
ATOM 1702 O O . GLU A 1 221 ? -11.897 -2.469 -32.261 1.00 62.72 221 GLU A O 1
ATOM 1707 N N . LYS A 1 222 ? -10.299 -0.952 -32.691 1.00 56.78 222 LYS A N 1
ATOM 1708 C CA . LYS A 1 222 ? -9.192 -1.844 -32.311 1.00 56.78 222 LYS A CA 1
ATOM 1709 C C . LYS A 1 222 ? -9.109 -2.028 -30.796 1.00 56.78 222 LYS A C 1
ATOM 1711 O O . LYS A 1 222 ? -8.740 -3.101 -30.329 1.00 56.78 222 LYS A O 1
ATOM 1716 N N . VAL A 1 223 ? -9.477 -1.004 -30.020 1.00 55.00 223 VAL A N 1
ATOM 1717 C CA . VAL A 1 223 ? -9.564 -1.095 -28.552 1.00 55.00 223 VAL A CA 1
ATOM 1718 C C . VAL A 1 223 ? -10.628 -2.116 -28.139 1.00 55.00 223 VAL A C 1
ATOM 1720 O O . VAL A 1 223 ? -10.365 -2.940 -27.263 1.00 55.00 223 VAL A O 1
ATOM 1723 N N . ASP A 1 224 ? -11.783 -2.105 -28.805 1.00 54.59 224 ASP A N 1
ATOM 1724 C CA . ASP A 1 224 ? -12.909 -2.991 -28.502 1.00 54.59 224 ASP A CA 1
ATOM 1725 C C . ASP A 1 224 ? -12.644 -4.450 -28.915 1.00 54.59 224 ASP A C 1
ATOM 1727 O O . ASP A 1 224 ? -13.051 -5.371 -28.205 1.00 54.59 224 ASP A O 1
ATOM 1731 N N . GLN A 1 225 ? -11.917 -4.687 -30.015 1.00 57.12 225 GLN A N 1
ATOM 1732 C CA . GLN A 1 225 ? -11.466 -6.034 -30.401 1.00 57.12 225 GLN A CA 1
ATOM 1733 C C . GLN A 1 225 ? -10.504 -6.634 -29.366 1.00 57.12 225 GLN A C 1
ATOM 1735 O O . GLN A 1 225 ? -10.706 -7.753 -28.901 1.00 57.12 225 GLN A O 1
ATOM 1740 N N . VAL A 1 226 ? -9.510 -5.858 -28.931 1.00 52.16 226 VAL A N 1
ATOM 1741 C CA . VAL A 1 226 ? -8.492 -6.292 -27.959 1.00 52.16 226 VAL A CA 1
ATOM 1742 C C . VAL A 1 226 ? -9.067 -6.477 -26.542 1.00 52.16 226 VAL A C 1
ATOM 1744 O O . VAL A 1 226 ? -8.515 -7.237 -25.738 1.00 52.16 226 VAL A O 1
ATOM 1747 N N . HIS A 1 227 ? -10.166 -5.788 -26.209 1.00 49.91 227 HIS A N 1
ATOM 1748 C CA . HIS A 1 227 ? -10.902 -6.004 -24.959 1.00 49.91 227 HIS A CA 1
ATOM 1749 C C . HIS A 1 227 ? -11.686 -7.326 -24.981 1.00 49.91 227 HIS A C 1
ATOM 1751 O O . HIS A 1 227 ? -11.689 -8.041 -23.983 1.00 49.91 227 HIS A O 1
ATOM 1757 N N . LYS A 1 228 ? -12.289 -7.684 -26.123 1.00 51.50 228 LYS A N 1
ATOM 1758 C CA . LYS A 1 228 ? -13.085 -8.914 -26.289 1.00 51.50 228 LYS A CA 1
ATOM 1759 C C . LYS A 1 228 ? -12.267 -10.205 -26.295 1.00 51.50 228 LYS A C 1
ATOM 1761 O O . LYS A 1 228 ? -12.801 -11.238 -25.925 1.00 51.50 228 LYS A O 1
ATOM 1766 N N . GLU A 1 229 ? -10.998 -10.170 -26.692 1.00 50.81 229 GLU A N 1
ATOM 1767 C CA . GLU A 1 229 ? -10.142 -11.371 -26.704 1.00 50.81 229 GLU A CA 1
ATOM 1768 C C . GLU A 1 229 ? -9.646 -11.804 -25.311 1.00 50.81 229 GLU A C 1
ATOM 1770 O O . GLU A 1 229 ? -9.063 -12.878 -25.167 1.00 50.81 229 GLU A O 1
ATOM 1775 N N . HIS A 1 230 ? -9.838 -10.978 -24.279 1.00 48.34 230 HIS A N 1
ATOM 1776 C CA . HIS A 1 230 ? -9.227 -11.183 -22.961 1.00 48.34 230 HIS A CA 1
ATOM 1777 C C . HIS A 1 230 ? -10.191 -11.053 -21.769 1.00 48.34 230 HIS A C 1
ATOM 1779 O O . HIS A 1 230 ? -9.725 -11.000 -20.628 1.00 48.34 230 HIS A O 1
ATOM 1785 N N . VAL A 1 231 ? -11.501 -11.023 -22.029 1.00 40.59 231 VAL A N 1
ATOM 1786 C CA . VAL A 1 231 ? -12.574 -11.264 -21.046 1.00 40.59 231 VAL A CA 1
ATOM 1787 C C . VAL A 1 231 ? -13.175 -12.628 -21.346 1.00 40.59 231 VAL A C 1
ATOM 1789 O O . VAL A 1 231 ? -13.349 -13.404 -20.382 1.00 40.59 231 VAL A O 1
#

Secondary structure (DSSP, 8-state):
---PPPPHHHHHHTT-HHHHHHHHHHHHTS-TTSHHHHHHHHHHHHHHHHHHHHHHHHHHHHHHHHHHHHHHHHTT---HHHHHHHHHHHHHHHHHHHHHHHTSHHHHHHS-HHHHHHHHHHHHHHHHHHHHHHHHHHHH--STTS---GGGHHHHHHHHHHHHHHHHHHH----TT--HHHHHHHHHH--GGGHHHHHHHHHHTT--TT-TT--PPPPHHHHHHHHHT--

Foldseek 3Di:
DPDDQDALLVCVVVVNLQSSLVVQCVVVVHDSPDPVSVVVSLVSNQVVVLVVVVVVCCPPVVCCVVCVLVVVVVVVPVDSLVSQLVSLVVLLVVLVVQLVVCPPPVNVVVHDPVSNVVSVVVNVVSVVSNVCSVLVCLACPDDPNRVNCNVVVVVVVVVVVVVVVVCCQFAPADCPPHDPQVVVLLVVQDGRNQRVVSVVVCVVVVDDPVCSPPDDPDDPVVSVVVVVVPD

Sequence (231 aa):
MSFLPESPRYLIKRGRDDAARQSLGRLLSVSPDDSAVLQELADIKAAQRAKRARRLQLTGINFIFYYGTTFFQNSGIKNPFLITIATNVVNVGMTIPGIYSSTRPVVVASCSSALLAMSMSTASNWLWNFGIGYATPYLVNSGAGNANLGVKVFFIWGGTCVGCFLFTFFLIPETKGLSLEQIDILYQNTNAIRSVSYRRQLIAEDVRPAAPDAVAPMPKEKVDQVHKEHV

pLDDT: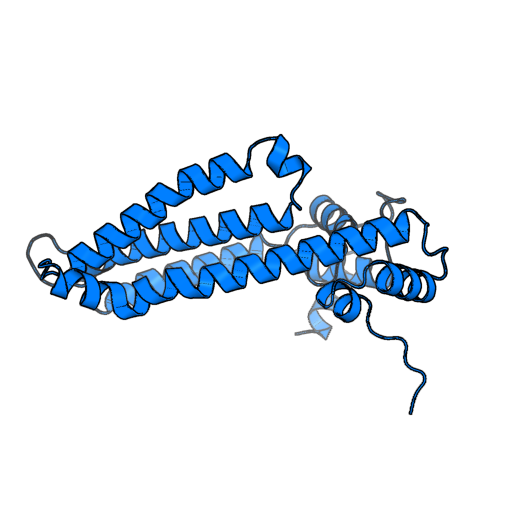 mean 74.14, std 11.76, range [39.81, 95.19]